Protein 4J8O (pdb70)

Secondary structure (DSSP, 8-state):
---EEEE-TTS-EEEE---TTS---EEEEEEE-TTSSEEEEEEEETTEEEEEEEEEEEEEETTEEEEEEPSS--EE------SS-S-S-TTS--HHHHTTEEEEE-SSTT--EEEEESS-B-TT-EEEEE--EEE-HHHHHTS-GGG-TT-EE-SSS-EEE--TTTTSTTT--S--GGGPEE-SS-SEEEEEEEETTTEEEEEEEESS-B-TTPEEEE----BS----BS-HHHHHHHHHHHHH-/--SBT--

CATH classification: 2.20.110.10 (+1 more: 2.170.270.10)

Radius of gyration: 19.06 Å; Cα contacts (8 Å, |Δi|>4): 611; chains: 2; bounding box: 60×45×40 Å

InterPro domains:
  IPR001214 SET domain [PF00856] (227-336)
  IPR001214 SET domain [PS50280] (214-336)
  IPR001214 SET domain [SM00317] (214-342)
  IPR003409 MORN repeat [PF02493] (19-34)
  IPR003409 MORN repeat [PF02493] (36-58)
  IPR003409 MORN repeat [PF02493] (60-81)
  IPR017155 Histone-lysine N-methyltransferase SETD7 [PIRSF037249] (1-366)
  IPR017155 Histone-lysine N-methyltransferase SETD7 [PS51577] (1-366)
  IPR044436 SETD7, SET domain [cd10530] (208-337)
  IPR046341 SET domain superfamily [G3DSA:2.170.270.10] (194-336)
  IPR046341 SET domain superfamily [SSF82199] (194-353)
  IPR054533 Histone-lysine methyltransferase SETD7, N-terminal [PF22648] (110-183)

Nearest PDB structures (foldseek):
  3m59-assembly1_A  TM=1.000E+00  e=1.469E-47  Homo sapiens
  3m53-assembly1_A  TM=1.000E+00  e=2.970E-47  Homo sapiens
  3m56-assembly1_A  TM=9.966E-01  e=3.996E-46  Homo sapiens
  4j83-assembly1_A  TM=1.000E+00  e=4.453E-46  Homo sapiens
  4j7f-assembly1_A  TM=9.984E-01  e=1.118E-45  Homo sapiens

GO terms:
  GO:0070828 heterochromatin organization (P, IDA)
  GO:0006974 DNA damage response (P, IDA)
  GO:0016279 protein-lysine N-methyltransferase activity (F, IDA)
  GO:0045880 positive regulation of smoothened signaling pathway (P, IDA)
  GO:0018026 peptidyl-lysine monomethylation (P, IDA)
  GO:0018027 peptidyl-lysine dimethylation (P, IDA)
  GO:0016279 protein-lysine N-methyltransferase activity (F, EXP)
  GO:0140945 histone H3K4 monomethyltransferase activity (F, EXP)
  GO:0002039 p53 binding (F, IPI)
  GO:0005654 nucleoplasm (C, TAS)
  GO:0005515 protein binding (F, IPI)
  GO:0005694 chromosome (C, IDA)
  GO:0005730 nucleolus (C, IDA)
  GO:0042054 histone methyltransferase activity (F, IDA)
  GO:0140938 histone H3 methyltransferase activity (F, IDA)

Solvent-accessible surface area: 12127 Å² total; per-residue (Å²): 218,38,38,50,72,83,118,51,144,10,28,0,2,11,1,5,42,54,61,122,98,49,22,9,46,25,122,142,4,0,1,2,1,30,49,109,35,25,0,1,48,10,76,1,86,109,24,77,2,64,84,0,90,26,1,44,24,104,68,68,132,174,35,116,24,106,20,97,91,90,117,60,156,31,49,11,66,72,21,94,7,70,76,91,58,3,14,93,57,21,110,51,59,1,18,4,1,30,110,35,3,69,34,38,79,15,147,71,95,118,34,58,76,0,0,11,0,92,61,77,26,32,85,100,32,2,0,0,0,10,1,0,5,30,21,75,26,74,93,0,53,99,46,94,46,85,106,0,56,32,3,0,1,11,67,77,76,26,0,0,5,2,46,149,76,59,41,112,51,99,32,0,30,0,0,21,0,14,26,1,21,15,23,38,106,31,4,0,70,21,48,108,2,57,3,16,6,2,3,61,1,7,0,0,22,3,89,107,61,4,127,51,90,41,18,0,16,0,42,24,41,11,63,74,92,99,94,32,52,6,20,78,130,1,57,104,36,9,142,56,79,102,80,116,111,50,38,2,4,43,106,132

Structure (mmCIF, N/CA/C/O backbone):
data_4J8O
#
_entry.id   4J8O
#
_cell.length_a   87.230
_cell.length_b   87.230
_cell.length_c   94.164
_cell.angle_alpha   90.00
_cell.angle_beta   90.00
_cell.angle_gamma   120.00
#
_symmetry.space_group_name_H-M   'P 32 2 1'
#
loop_
_entity.id
_entity.type
_entity.pdbx_description
1 polymer 'Histone-lysine N-methyltransferase SETD7'
2 polymer 'Transcription initiation factor TFIID subunit 10'
3 non-polymer S-ADENOSYL-L-HOMOCYSTEINE
4 water water
#
loop_
_atom_site.group_PDB
_atom_site.id
_atom_site.type_symbol
_atom_site.label_atom_id
_atom_site.label_alt_id
_atom_site.label_comp_id
_atom_site.label_asym_id
_atom_site.label_entity_id
_atom_site.label_seq_id
_atom_site.pdbx_PDB_ins_code
_atom_site.Cartn_x
_atom_site.Cartn_y
_atom_site.Cartn_z
_atom_site.occupancy
_atom_site.B_iso_or_equiv
_atom_site.auth_seq_id
_atom_site.auth_comp_id
_atom_site.auth_asym_id
_atom_site.auth_atom_id
_atom_site.pdbx_PDB_model_num
ATOM 1 N N . HIS A 1 11 ? 79.859 -34.871 -7.923 1.00 39.91 116 HIS A N 1
ATOM 2 C CA . HIS A 1 11 ? 80.008 -34.215 -6.602 1.00 47.34 116 HIS A CA 1
ATOM 3 C C . HIS A 1 11 ? 78.726 -34.190 -5.781 1.00 35.85 116 HIS A C 1
ATOM 4 O O . HIS A 1 11 ? 78.486 -33.268 -4.992 1.00 51.82 116 HIS A O 1
ATOM 11 N N . GLY A 1 12 ? 77.957 -35.250 -5.863 1.00 33.93 117 GLY A N 1
ATOM 12 C CA . GLY A 1 12 ? 76.924 -35.440 -4.861 1.00 33.82 117 GLY A CA 1
ATOM 13 C C . GLY A 1 12 ? 75.771 -34.517 -5.216 1.00 37.24 117 GLY A C 1
ATOM 14 O O . GLY A 1 12 ? 75.752 -33.918 -6.304 1.00 38.43 117 GLY A O 1
ATOM 15 N N . VAL A 1 13 ? 74.755 -34.496 -4.374 1.00 23.80 118 VAL A N 1
ATOM 16 C CA . VAL A 1 13 ? 73.428 -34.134 -4.851 1.00 17.06 118 VAL A C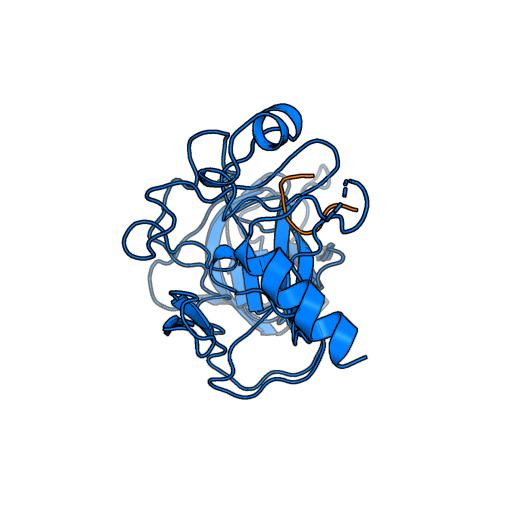A 1
ATOM 17 C C . VAL A 1 13 ? 72.744 -33.466 -3.669 1.00 19.18 118 VAL A C 1
ATOM 18 O O . VAL A 1 13 ? 72.811 -33.984 -2.542 1.00 20.91 118 VAL A O 1
ATOM 22 N N A CYS A 1 14 ? 72.075 -32.353 -3.931 0.50 16.74 119 CYS A N 1
ATOM 23 N N B CYS A 1 14 ? 72.084 -32.331 -3.914 0.50 16.81 119 CYS A N 1
ATOM 24 C CA A CYS A 1 14 ? 71.305 -31.710 -2.908 0.50 16.67 119 CYS A CA 1
ATOM 25 C CA B CYS A 1 14 ? 71.403 -31.567 -2.864 0.50 16.70 119 CYS A CA 1
ATOM 26 C C A CYS A 1 14 ? 69.819 -31.813 -3.187 0.50 16.04 119 CYS A C 1
ATOM 27 C C B CYS A 1 14 ? 69.896 -31.584 -3.135 0.50 15.78 119 CYS A C 1
ATOM 28 O O A CYS A 1 14 ? 69.354 -31.863 -4.362 0.50 14.16 119 CYS A O 1
ATOM 29 O O B CYS A 1 14 ? 69.505 -31.330 -4.302 0.50 16.07 119 CYS A O 1
ATOM 34 N N . TRP A 1 15 ? 69.062 -31.895 -2.107 1.00 14.44 120 TRP A N 1
ATOM 35 C CA . TRP A 1 15 ? 67.589 -31.814 -2.220 1.00 15.36 120 TRP A CA 1
ATOM 36 C C . TRP A 1 15 ? 67.186 -30.665 -1.368 1.00 17.51 120 TRP A C 1
ATOM 37 O O . TRP A 1 15 ? 67.597 -30.578 -0.224 1.00 16.74 120 TRP A O 1
ATOM 48 N N . ILE A 1 16 ? 66.386 -29.755 -1.906 1.00 13.52 121 ILE A N 1
ATOM 49 C CA . ILE A 1 16 ? 65.848 -28.646 -1.063 1.00 15.27 121 ILE A CA 1
ATOM 50 C C . ILE A 1 16 ? 64.356 -28.793 -1.085 1.00 18.37 121 ILE A C 1
ATOM 51 O O . ILE A 1 16 ? 63.736 -28.573 -2.137 1.00 17.73 121 ILE A O 1
ATOM 56 N N . TYR A 1 17 ? 63.769 -29.137 0.073 1.00 15.39 122 TYR A N 1
ATOM 57 C CA . TYR A 1 17 ? 62.315 -29.277 0.194 1.00 15.97 122 TYR A CA 1
ATOM 58 C C . TYR A 1 17 ? 61.700 -27.984 0.693 1.00 21.60 122 TYR A C 1
ATOM 59 O O . TYR A 1 17 ? 62.173 -27.339 1.646 1.00 23.21 122 TYR A O 1
ATOM 68 N N . TYR A 1 18 ? 60.692 -27.528 -0.049 1.00 16.47 123 TYR A N 1
ATOM 69 C CA . TYR A 1 18 ? 59.883 -26.424 0.426 1.00 16.56 123 TYR A CA 1
ATOM 70 C C . TYR A 1 18 ? 58.917 -26.940 1.483 1.00 16.18 123 TYR A C 1
ATOM 71 O O . TYR A 1 18 ? 58.569 -28.138 1.553 1.00 17.54 123 TYR A O 1
ATOM 80 N N . PRO A 1 19 ? 58.358 -25.999 2.264 1.00 16.57 124 PRO A N 1
ATOM 81 C CA . PRO A 1 19 ? 57.362 -26.407 3.250 1.00 18.00 124 PRO A CA 1
ATOM 82 C C . PRO A 1 19 ? 56.156 -27.106 2.643 1.00 17.10 124 PRO A C 1
ATOM 83 O O . PRO A 1 19 ? 55.473 -27.882 3.319 1.00 18.70 124 PRO A O 1
ATOM 87 N N . ASP A 1 20 ? 55.853 -26.835 1.358 1.00 14.22 125 ASP A N 1
ATOM 88 C CA . ASP A 1 20 ? 54.715 -27.480 0.724 1.00 14.34 125 ASP A CA 1
ATOM 89 C C . ASP A 1 20 ? 54.945 -28.895 0.244 1.00 14.69 125 ASP A C 1
ATOM 90 O O . ASP A 1 20 ? 54.009 -29.563 -0.216 1.00 16.91 125 ASP A O 1
ATOM 95 N N . GLY A 1 21 ? 56.194 -29.353 0.346 1.00 15.42 126 GLY A N 1
ATOM 96 C CA . GLY A 1 21 ? 56.493 -30.733 -0.010 1.00 15.98 126 GLY A CA 1
ATOM 97 C C . GLY A 1 21 ? 57.091 -30.909 -1.397 1.00 17.66 126 GLY A C 1
ATOM 98 O O . GLY A 1 21 ? 57.665 -31.970 -1.689 1.00 16.13 126 GLY A O 1
ATOM 99 N N . GLY A 1 22 ? 57.070 -29.843 -2.202 1.00 14.49 127 GLY A N 1
ATOM 100 C CA . GLY A 1 22 ? 57.828 -29.912 -3.449 1.00 13.01 127 GLY A CA 1
ATOM 101 C C . GLY A 1 22 ? 59.285 -29.747 -3.161 1.00 13.86 127 GLY A C 1
ATOM 102 O O . GLY A 1 22 ? 59.688 -29.371 -2.055 1.00 15.31 127 GLY A O 1
ATOM 103 N N . SER A 1 23 ? 60.117 -30.020 -4.163 1.00 13.03 128 SER A N 1
ATOM 104 C CA . SER A 1 23 ? 61.565 -29.906 -3.922 1.00 12.71 128 SER A CA 1
ATOM 105 C C . SER A 1 23 ? 62.343 -29.559 -5.180 1.00 12.91 128 SER A C 1
ATOM 106 O O . SER A 1 23 ? 61.850 -29.754 -6.302 1.00 14.72 128 SER A O 1
ATOM 109 N N . LEU A 1 24 ? 63.552 -29.022 -4.970 1.00 13.69 129 LEU A N 1
ATOM 110 C CA . LEU A 1 24 ? 64.517 -28.878 -6.059 1.00 13.74 129 LEU A CA 1
ATOM 111 C C . LEU A 1 24 ? 65.622 -29.872 -5.777 1.00 15.86 129 LEU A C 1
ATOM 112 O O . LEU A 1 24 ? 66.075 -30.005 -4.642 1.00 18.52 129 LEU A O 1
ATOM 117 N N . VAL A 1 25 ? 66.078 -30.564 -6.814 1.00 12.74 130 VAL A N 1
ATOM 118 C CA . VAL A 1 25 ? 67.126 -31.565 -6.584 1.00 13.00 130 VAL A CA 1
ATOM 119 C C . VAL A 1 25 ? 68.141 -31.519 -7.691 1.00 15.90 130 VAL A C 1
ATOM 120 O O . VAL A 1 25 ? 67.799 -31.462 -8.874 1.00 16.08 130 VAL A O 1
ATOM 124 N N . GLY A 1 26 ? 69.404 -31.590 -7.325 1.00 15.06 131 GLY A N 1
ATOM 125 C CA . GLY A 1 26 ? 70.439 -31.677 -8.352 1.00 16.77 131 GLY A CA 1
ATOM 126 C C . GLY A 1 26 ? 71.828 -31.514 -7.735 1.00 21.13 131 GLY A C 1
ATOM 127 O O . GLY A 1 26 ? 71.984 -31.228 -6.552 1.00 18.69 131 GLY A O 1
ATOM 128 N N . GLU A 1 27 ? 72.853 -31.649 -8.580 1.00 20.42 132 GLU A N 1
ATOM 129 C CA . GLU A 1 27 ? 74.225 -31.379 -8.164 1.00 22.81 132 GLU A CA 1
ATOM 130 C C . GLU A 1 27 ? 74.459 -29.859 -8.129 1.00 24.56 132 GLU A C 1
ATOM 131 O O . GLU A 1 27 ? 73.973 -29.142 -8.993 1.00 27.81 132 GLU A O 1
ATOM 133 N N . VAL A 1 28 ? 75.047 -29.329 -7.056 1.00 27.49 133 VAL A N 1
ATOM 134 C CA . VAL A 1 28 ? 75.310 -27.888 -7.014 1.00 30.72 133 VAL A CA 1
ATOM 135 C C . VAL A 1 28 ? 76.666 -27.566 -7.632 1.00 37.21 133 VAL A C 1
ATOM 136 O O . VAL A 1 28 ? 77.516 -28.443 -7.726 1.00 41.37 133 VAL A O 1
ATOM 140 N N . ASN A 1 29 ? 76.818 -26.356 -8.156 1.00 38.46 134 ASN A N 1
ATOM 141 C CA . ASN A 1 29 ? 78.056 -25.982 -8.861 1.00 41.68 134 ASN A CA 1
ATOM 142 C C . ASN A 1 29 ? 79.093 -25.431 -7.875 1.00 46.80 134 ASN A C 1
ATOM 143 O O . ASN A 1 29 ? 78.819 -25.327 -6.667 1.00 41.44 134 ASN A O 1
ATOM 148 N N . GLU A 1 30 ? 80.262 -25.051 -8.396 1.00 52.58 135 GLU A N 1
ATOM 149 C CA . GLU A 1 30 ? 81.399 -24.693 -7.556 1.00 54.15 135 GLU A CA 1
ATOM 150 C C . GLU A 1 30 ? 81.044 -23.603 -6.539 1.00 61.14 135 GLU A C 1
ATOM 151 O O . GLU A 1 30 ? 81.525 -23.634 -5.410 1.00 67.34 135 GLU A O 1
ATOM 153 N N . ASP A 1 31 ? 80.169 -22.669 -6.924 1.00 63.51 136 ASP A N 1
ATOM 154 C CA . ASP A 1 31 ? 79.685 -21.636 -5.995 1.00 49.15 136 ASP A CA 1
ATOM 155 C C . ASP A 1 31 ? 78.529 -22.120 -5.119 1.00 52.60 136 ASP A C 1
ATOM 156 O O . ASP A 1 31 ? 77.949 -21.345 -4.354 1.00 56.52 136 ASP A O 1
ATOM 158 N N . GLY A 1 32 ? 78.182 -23.398 -5.239 1.00 53.90 137 GLY A N 1
ATOM 159 C CA . GLY A 1 32 ? 77.063 -23.953 -4.480 1.00 46.76 137 GLY A CA 1
ATOM 160 C C . GLY A 1 32 ? 75.678 -23.546 -4.982 1.00 54.73 137 GLY A C 1
ATOM 161 O O . GLY A 1 32 ? 74.701 -23.598 -4.230 1.00 53.22 137 GLY A O 1
ATOM 162 N N . GLU A 1 33 ? 75.572 -23.172 -6.257 1.00 42.26 138 GLU A N 1
ATOM 163 C CA . GLU A 1 33 ? 74.249 -22.867 -6.844 1.00 35.56 138 GLU A CA 1
ATOM 164 C C . GLU A 1 33 ? 73.615 -24.095 -7.543 1.00 26.48 138 GLU A C 1
ATOM 165 O O . GLU A 1 33 ? 74.323 -24.986 -8.049 1.00 30.47 138 GLU A O 1
ATOM 167 N N . MET A 1 34 ? 72.277 -24.155 -7.532 1.00 26.42 139 MET A N 1
ATOM 168 C CA . MET A 1 34 ? 71.543 -25.166 -8.278 1.00 26.93 139 MET A CA 1
ATOM 169 C C . MET A 1 34 ? 71.537 -24.791 -9.747 1.00 27.07 139 MET A C 1
ATOM 170 O O . MET A 1 34 ? 70.535 -24.297 -10.279 1.00 24.08 139 MET A O 1
ATOM 175 N N . THR A 1 35 ? 72.673 -24.983 -10.406 1.00 24.18 140 THR A N 1
ATOM 176 C CA . THR A 1 35 ? 72.836 -24.536 -11.769 1.00 23.69 140 THR A CA 1
ATOM 177 C C . THR A 1 35 ? 73.394 -25.666 -12.543 1.00 25.02 140 THR A C 1
ATOM 178 O O . THR A 1 35 ? 74.414 -26.244 -12.163 1.00 28.17 140 THR A O 1
ATOM 182 N N . GLY A 1 36 ? 72.742 -26.012 -13.624 1.00 20.69 141 GLY A N 1
ATOM 183 C CA . GLY A 1 36 ? 73.180 -27.148 -14.434 1.00 22.87 141 GLY A CA 1
ATOM 184 C C . GLY A 1 36 ? 72.130 -27.659 -15.387 1.00 22.14 141 GLY A C 1
ATOM 185 O O . GLY A 1 36 ? 71.033 -27.079 -15.522 1.00 20.23 141 GLY A O 1
ATOM 186 N N . GLU A 1 37 ? 72.487 -28.708 -16.134 1.00 19.36 142 GLU A N 1
ATOM 187 C CA . GLU A 1 37 ? 71.653 -29.245 -17.161 1.00 17.71 142 GLU A CA 1
ATOM 188 C C . GLU A 1 37 ? 70.754 -30.404 -16.729 1.00 16.33 142 GLU A C 1
ATOM 189 O O . GLU A 1 37 ? 69.938 -30.879 -17.503 1.00 19.72 142 GLU A O 1
ATOM 195 N N . LYS A 1 38 ? 70.932 -30.880 -15.476 1.00 16.67 143 LYS A N 1
ATOM 196 C CA . LYS A 1 38 ? 70.274 -32.091 -14.978 1.00 16.15 143 LYS A CA 1
ATOM 197 C C . LYS A 1 38 ? 69.633 -31.818 -13.623 1.00 18.07 143 LYS A C 1
ATOM 198 O O . LYS A 1 38 ? 69.795 -32.594 -12.697 1.00 20.56 143 LYS A O 1
ATOM 204 N N . ILE A 1 39 ? 69.063 -30.628 -13.473 1.00 16.03 144 ILE A N 1
ATOM 205 C CA . ILE A 1 39 ? 68.416 -30.241 -12.219 1.00 14.46 144 ILE A CA 1
ATOM 206 C C . ILE A 1 39 ? 66.932 -30.561 -12.366 1.00 14.19 144 ILE A C 1
ATOM 207 O O . ILE A 1 39 ? 66.398 -30.614 -13.469 1.00 13.76 144 ILE A O 1
ATOM 212 N N . ALA A 1 40 ? 66.209 -30.710 -11.269 1.00 13.56 145 ALA A N 1
ATOM 213 C CA . ALA A 1 40 ? 64.763 -30.971 -11.396 1.00 12.65 145 ALA A CA 1
ATOM 214 C C . ALA A 1 40 ? 64.015 -30.302 -10.273 1.00 12.61 145 ALA A C 1
ATOM 215 O O . ALA A 1 40 ? 64.511 -30.171 -9.139 1.00 13.87 145 ALA A O 1
ATOM 217 N N . TYR A 1 41 ? 62.773 -29.925 -10.594 1.00 12.76 146 TYR A N 1
ATOM 218 C CA . TYR A 1 41 ? 61.790 -29.684 -9.580 1.00 12.10 146 TYR A CA 1
ATOM 219 C C . TYR A 1 41 ? 60.884 -30.884 -9.495 1.00 13.25 146 TYR A C 1
ATOM 220 O O . TYR A 1 41 ? 60.492 -31.437 -10.518 1.00 12.59 146 TYR A O 1
ATOM 229 N N . VAL A 1 42 ? 60.641 -31.372 -8.274 1.00 11.47 147 VAL A N 1
ATOM 230 C CA . VAL A 1 42 ? 59.724 -32.519 -8.043 1.00 11.46 147 VAL A CA 1
ATOM 231 C C . VAL A 1 42 ? 58.493 -32.044 -7.272 1.00 10.92 147 VAL A C 1
ATOM 232 O O . VAL A 1 42 ? 58.644 -31.418 -6.236 1.00 12.78 147 VAL A O 1
ATOM 236 N N . TYR A 1 43 ? 57.315 -32.362 -7.811 1.00 11.90 148 TYR A N 1
ATOM 237 C CA . TYR A 1 43 ? 56.050 -31.927 -7.191 1.00 12.43 148 TYR A CA 1
ATOM 238 C C . TYR A 1 43 ? 55.826 -32.683 -5.878 1.00 14.06 148 TYR A C 1
ATOM 239 O O . TYR A 1 43 ? 56.555 -33.607 -5.545 1.00 14.12 148 TYR A O 1
ATOM 248 N N . PRO A 1 44 ? 54.800 -32.293 -5.131 1.00 13.55 149 PRO A N 1
ATOM 249 C CA . PRO A 1 44 ? 54.611 -32.873 -3.799 1.00 15.08 149 PRO A CA 1
ATOM 250 C C . PRO A 1 44 ? 54.226 -34.345 -3.801 1.00 16.50 149 PRO A C 1
ATOM 251 O O . PRO A 1 44 ? 54.188 -34.967 -2.702 1.00 17.65 149 PRO A O 1
ATOM 255 N N . ASP A 1 45 ? 53.914 -34.929 -4.972 1.00 14.20 150 ASP A N 1
ATOM 256 C CA . ASP A 1 45 ? 53.683 -36.366 -5.045 1.00 14.08 150 ASP A CA 1
ATOM 257 C C . ASP A 1 45 ? 55.002 -37.139 -5.042 1.00 14.91 150 ASP A C 1
ATOM 258 O O . ASP A 1 45 ? 54.960 -38.397 -4.994 1.00 16.78 150 ASP A O 1
ATOM 263 N N . GLU A 1 46 ? 56.107 -36.420 -5.028 1.00 15.54 151 GLU A N 1
ATOM 264 C CA . GLU A 1 46 ? 57.451 -37.028 -5.039 1.00 17.98 151 GLU A CA 1
ATOM 265 C C . GLU A 1 46 ? 57.637 -37.938 -6.244 1.00 19.54 151 GLU A C 1
ATOM 266 O O . GLU A 1 46 ? 58.450 -38.894 -6.190 1.00 21.20 151 GLU A O 1
ATOM 272 N N . ARG A 1 47 ? 56.938 -37.660 -7.347 1.00 17.48 152 ARG A N 1
ATOM 273 C CA . ARG A 1 47 ? 56.936 -38.522 -8.563 1.00 16.15 152 ARG A CA 1
ATOM 274 C C . ARG A 1 47 ? 56.932 -37.666 -9.828 1.00 17.54 152 ARG A C 1
ATOM 275 O O . ARG A 1 47 ? 57.712 -37.874 -10.724 1.00 18.10 152 ARG A O 1
ATOM 277 N N . THR A 1 48 ? 56.061 -36.677 -9.877 1.00 15.35 153 THR A N 1
ATOM 278 C CA . THR A 1 48 ? 55.969 -35.848 -11.094 1.00 14.04 153 THR A CA 1
ATOM 279 C C . THR A 1 48 ? 57.087 -34.812 -11.037 1.00 14.25 153 THR A C 1
ATOM 280 O O . THR A 1 48 ? 57.315 -34.190 -9.978 1.00 14.99 153 THR A O 1
ATOM 284 N N . ALA A 1 49 ? 57.837 -34.632 -12.130 1.00 12.21 154 ALA A N 1
ATOM 285 C CA . ALA A 1 49 ? 59.019 -33.756 -12.097 1.00 10.99 154 ALA A CA 1
ATOM 286 C C . ALA A 1 49 ? 59.207 -32.986 -13.367 1.00 12.27 154 ALA A C 1
ATOM 287 O O . ALA A 1 49 ? 58.716 -33.402 -14.441 1.00 13.90 154 ALA A O 1
ATOM 289 N N . LEU A 1 50 ? 59.882 -31.851 -13.238 1.00 12.29 155 LEU A N 1
ATOM 290 C CA . LEU A 1 50 ? 60.288 -31.033 -14.387 1.00 14.07 155 LEU A CA 1
ATOM 291 C C . LEU A 1 50 ? 61.794 -30.992 -14.384 1.00 13.66 155 LEU A C 1
ATOM 292 O O . LEU A 1 50 ? 62.411 -30.443 -13.461 1.00 16.01 155 LEU A O 1
ATOM 297 N N . TYR A 1 51 ? 62.418 -31.615 -15.396 1.00 12.87 156 TYR A N 1
ATOM 298 C CA . TYR A 1 51 ? 63.852 -31.962 -15.369 1.00 14.86 156 TYR A CA 1
ATOM 299 C C . TYR A 1 51 ? 64.578 -31.275 -16.521 1.00 14.31 156 TYR A C 1
ATOM 300 O O . TYR A 1 51 ? 64.130 -31.325 -17.687 1.00 15.87 156 TYR A O 1
ATOM 309 N N . GLY A 1 52 ? 65.666 -30.595 -16.201 1.00 13.06 157 GLY A N 1
ATOM 310 C CA . GLY A 1 52 ? 66.491 -29.992 -17.268 1.00 16.44 157 GLY A CA 1
ATOM 311 C C . GLY A 1 52 ? 67.359 -28.872 -16.779 1.00 14.76 157 GLY A C 1
ATOM 312 O O . GLY A 1 52 ? 68.043 -28.929 -15.721 1.00 14.58 157 GLY A O 1
ATOM 313 N N . LYS A 1 53 ? 67.352 -27.792 -17.556 1.00 15.05 158 LYS A N 1
ATOM 314 C CA . LYS A 1 53 ? 68.319 -26.726 -17.317 1.00 15.52 158 LYS A CA 1
ATOM 315 C C . LYS A 1 53 ? 67.757 -25.748 -16.288 1.00 14.74 158 LYS A C 1
ATOM 316 O O . LYS A 1 53 ? 66.664 -25.185 -16.488 1.00 17.51 158 LYS A O 1
ATOM 322 N N . PHE A 1 54 ? 68.498 -25.538 -15.213 1.00 16.20 159 PHE A N 1
ATOM 323 C CA . PHE A 1 54 ? 68.140 -24.488 -14.227 1.00 17.24 159 PHE A CA 1
ATOM 324 C C . PHE A 1 54 ? 69.344 -23.609 -14.028 1.00 20.37 159 PHE A C 1
ATOM 325 O O . PHE A 1 54 ? 70.486 -24.077 -14.144 1.00 21.43 159 PHE A O 1
ATOM 333 N N . ILE A 1 55 ? 69.120 -22.330 -13.722 1.00 20.26 160 ILE A N 1
ATOM 334 C CA . ILE A 1 55 ? 70.211 -21.458 -13.259 1.00 20.66 160 ILE A CA 1
ATOM 335 C C . ILE A 1 55 ? 69.898 -20.856 -11.900 1.00 21.15 160 ILE A C 1
ATOM 336 O O . ILE A 1 55 ? 68.865 -20.183 -11.734 1.00 23.49 160 ILE A O 1
ATOM 341 N N . ASP A 1 56 ? 70.745 -21.150 -10.921 1.00 23.42 161 ASP A N 1
ATOM 342 C CA . ASP A 1 56 ? 70.539 -20.685 -9.540 1.00 23.40 161 ASP A CA 1
ATOM 343 C C . ASP A 1 56 ? 69.132 -20.978 -9.079 1.00 23.53 161 ASP A C 1
ATOM 344 O O . ASP A 1 56 ? 68.493 -20.171 -8.384 1.00 28.14 161 ASP A O 1
ATOM 349 N N . GLY A 1 57 ? 68.710 -22.208 -9.327 1.00 20.29 162 GLY A N 1
ATOM 350 C CA . GLY A 1 57 ? 67.438 -22.714 -8.851 1.00 22.25 162 GLY A CA 1
ATOM 351 C C . GLY A 1 57 ? 66.270 -22.259 -9.685 1.00 20.62 162 GLY A C 1
ATOM 352 O O . GLY A 1 57 ? 65.146 -22.638 -9.386 1.00 21.75 162 GLY A O 1
ATOM 353 N N . GLU A 1 58 ? 66.503 -21.455 -10.722 1.00 19.16 163 GLU A N 1
ATOM 354 C CA . GLU A 1 58 ? 65.386 -20.981 -11.575 1.00 17.96 163 GLU A CA 1
ATOM 355 C C . GLU A 1 58 ? 65.267 -21.841 -12.829 1.00 16.75 163 GLU A C 1
ATOM 356 O O . GLU A 1 58 ? 66.281 -22.132 -13.481 1.00 18.73 163 GLU A O 1
ATOM 362 N N . MET A 1 59 ? 64.073 -22.359 -13.074 1.00 15.06 164 MET A N 1
ATOM 363 C CA . MET A 1 59 ? 63.855 -23.267 -14.187 1.00 14.62 164 MET A CA 1
ATOM 364 C C . MET A 1 59 ? 63.933 -22.573 -15.550 1.00 17.88 164 MET A C 1
ATOM 365 O O . MET A 1 59 ? 63.191 -21.638 -15.818 1.00 18.15 164 MET A O 1
ATOM 370 N N . ILE A 1 60 ? 64.879 -22.999 -16.393 1.00 16.06 165 ILE A N 1
ATOM 371 C CA . ILE A 1 60 ? 65.045 -22.383 -17.746 1.00 17.24 165 ILE A CA 1
ATOM 372 C C . ILE A 1 60 ? 64.381 -23.265 -18.770 1.00 18.95 165 ILE A C 1
ATOM 373 O O . ILE A 1 60 ? 63.692 -22.792 -19.635 1.00 20.85 165 ILE A O 1
ATOM 378 N N . GLU A 1 61 ? 64.600 -24.584 -18.684 1.00 17.33 166 GLU A N 1
ATOM 379 C CA . GLU A 1 61 ? 63.929 -25.541 -19.576 1.00 15.57 166 GLU A CA 1
ATOM 380 C C . GLU A 1 61 ? 63.683 -26.837 -18.820 1.00 20.01 166 GLU A C 1
ATOM 381 O O . GLU A 1 61 ? 64.620 -27.602 -18.623 1.00 20.95 166 GLU A O 1
ATOM 387 N N . GLY A 1 62 ? 62.471 -27.001 -18.262 1.00 15.38 167 GLY A N 1
ATOM 388 C CA . GLY A 1 62 ? 62.148 -28.219 -17.519 1.00 13.43 167 GLY A CA 1
ATOM 389 C C . GLY A 1 62 ? 61.217 -29.054 -18.351 1.00 17.07 167 GLY A C 1
ATOM 390 O O . GLY A 1 62 ? 60.129 -28.642 -18.730 1.00 20.94 167 GLY A O 1
ATOM 391 N N . LYS A 1 63 ? 61.609 -30.296 -18.585 1.00 14.68 168 LYS A N 1
ATOM 392 C CA . LYS A 1 63 ? 60.789 -31.180 -19.350 1.00 14.37 168 LYS A CA 1
ATOM 393 C C . LYS A 1 63 ? 60.069 -32.155 -18.427 1.00 14.72 168 LYS A C 1
ATOM 394 O O . LYS A 1 63 ? 60.612 -32.569 -17.392 1.00 15.21 168 LYS A O 1
ATOM 400 N N . LEU A 1 64 ? 58.831 -32.507 -18.767 1.00 15.17 169 LEU A N 1
ATOM 401 C CA . LEU A 1 64 ? 58.035 -33.346 -17.917 1.00 14.61 169 LEU A CA 1
ATOM 402 C C . LEU A 1 64 ? 58.634 -34.753 -17.787 1.00 16.58 169 LEU A C 1
ATOM 403 O O . LEU A 1 64 ? 59.040 -35.373 -18.806 1.00 15.86 169 LEU A O 1
ATOM 408 N N . ALA A 1 65 ? 58.787 -35.186 -16.549 1.00 15.60 170 ALA A N 1
ATOM 409 C CA . ALA A 1 65 ? 59.467 -36.477 -16.260 1.00 14.91 170 ALA A CA 1
ATOM 410 C C . ALA A 1 65 ? 58.832 -37.112 -15.062 1.00 16.64 170 ALA A C 1
ATOM 411 O O . ALA A 1 65 ? 57.975 -36.519 -14.377 1.00 15.16 170 ALA A O 1
ATOM 413 N N . THR A 1 66 ? 59.172 -38.383 -14.854 1.00 15.12 171 THR A N 1
ATOM 414 C CA . THR A 1 66 ? 58.731 -39.076 -13.668 1.00 15.18 171 THR A CA 1
ATOM 415 C C . THR A 1 66 ? 59.985 -39.475 -12.873 1.00 17.84 171 THR A C 1
ATOM 416 O O . THR A 1 66 ? 60.967 -39.988 -13.451 1.00 17.52 171 THR A O 1
ATOM 420 N N . LEU A 1 67 ? 59.984 -39.204 -11.568 1.00 16.43 172 LEU A N 1
ATOM 421 C CA . LEU A 1 67 ? 61.067 -39.670 -10.692 1.00 16.45 172 LEU A CA 1
ATOM 422 C C . LEU A 1 67 ? 60.842 -41.147 -10.412 1.00 17.31 172 LEU A C 1
ATOM 423 O O . LEU A 1 67 ? 59.811 -41.521 -9.837 1.00 19.45 172 LEU A O 1
ATOM 428 N N . MET A 1 68 ? 61.741 -41.988 -10.937 1.00 17.69 173 MET A N 1
ATOM 429 C CA . MET A 1 68 ? 61.491 -43.445 -10.918 1.00 22.05 173 MET A CA 1
ATOM 430 C C . MET A 1 68 ? 62.058 -44.109 -9.692 1.00 23.60 173 MET A C 1
ATOM 431 O O . MET A 1 68 ? 61.472 -45.074 -9.185 1.00 24.03 173 MET A O 1
ATOM 436 N N . SER A 1 69 ? 63.184 -43.592 -9.231 1.00 21.32 174 SER A N 1
ATOM 437 C CA . SER A 1 69 ? 64.028 -44.220 -8.201 1.00 26.37 174 SER A CA 1
ATOM 438 C C . SER A 1 69 ? 65.131 -43.275 -7.761 1.00 24.35 174 SER A C 1
ATOM 439 O O . SER A 1 69 ? 65.436 -42.289 -8.435 1.00 22.36 174 SER A O 1
ATOM 442 N N A THR A 1 70 ? 65.847 -43.666 -6.717 0.50 24.68 175 THR A N 1
ATOM 443 N N B THR A 1 70 ? 65.693 -43.507 -6.574 0.50 24.04 175 THR A N 1
ATOM 444 C CA A THR A 1 70 ? 66.898 -42.844 -6.179 0.50 24.66 175 THR A CA 1
ATOM 445 C CA B THR A 1 70 ? 66.970 -42.899 -6.245 0.50 24.23 175 THR A CA 1
ATOM 446 C C A THR A 1 70 ? 68.062 -43.722 -5.678 0.50 24.80 175 THR A C 1
ATOM 447 C C B THR A 1 70 ? 68.080 -43.903 -5.996 0.50 23.82 175 THR A C 1
ATOM 448 O O A THR A 1 70 ? 67.825 -44.683 -4.958 0.50 32.59 175 THR A O 1
ATOM 449 O O B THR A 1 70 ? 67.846 -45.081 -5.747 0.50 31.55 175 THR A O 1
ATOM 456 N N . GLU A 1 71 ? 69.294 -43.417 -6.103 1.00 22.90 176 GLU A N 1
ATOM 457 C CA . GLU A 1 71 ? 70.464 -44.208 -5.743 1.00 27.42 176 GLU A CA 1
ATOM 458 C C . GLU A 1 71 ? 71.531 -43.322 -5.113 1.00 23.47 176 GLU A C 1
ATOM 459 O O . GLU A 1 71 ? 72.107 -42.412 -5.742 1.00 26.10 176 GLU A O 1
ATOM 465 N N . GLU A 1 72 ? 71.958 -43.694 -3.899 1.00 33.10 177 GLU A N 1
ATOM 466 C CA . GLU A 1 72 ? 72.898 -42.859 -3.152 1.00 28.44 177 GLU A CA 1
ATOM 467 C C . GLU A 1 72 ? 72.444 -41.394 -3.079 1.00 19.44 177 GLU A C 1
ATOM 468 O O . GLU A 1 72 ? 73.244 -40.465 -3.156 1.00 24.27 177 GLU A O 1
ATOM 474 N N . GLY A 1 73 ? 71.138 -41.204 -2.989 1.00 20.46 178 GLY A N 1
ATOM 475 C CA . GLY A 1 73 ? 70.572 -39.846 -2.979 1.00 18.95 178 GLY A CA 1
ATOM 476 C C . GLY A 1 73 ? 70.296 -39.245 -4.351 1.00 21.24 178 GLY A C 1
ATOM 477 O O . GLY A 1 73 ? 69.699 -38.197 -4.432 1.00 19.08 178 GLY A O 1
ATOM 478 N N A ARG A 1 74 ? 70.633 -39.979 -5.417 0.50 17.47 179 ARG A N 1
ATOM 479 N N B ARG A 1 74 ? 70.756 -39.891 -5.425 0.50 20.32 179 ARG A N 1
ATOM 480 C CA A ARG A 1 74 ? 70.644 -39.400 -6.770 0.50 16.18 179 ARG A CA 1
ATOM 481 C CA B ARG A 1 74 ? 70.742 -39.269 -6.772 0.50 18.73 179 ARG A CA 1
ATOM 482 C C A ARG A 1 74 ? 69.440 -39.881 -7.504 0.50 17.20 179 ARG A C 1
ATOM 483 C C B ARG A 1 74 ? 69.543 -39.820 -7.543 0.50 18.30 179 ARG A C 1
ATOM 484 O O A ARG A 1 74 ? 69.173 -41.064 -7.571 0.50 16.63 179 ARG A O 1
ATOM 485 O O B ARG A 1 74 ? 69.403 -41.007 -7.701 0.50 17.72 179 ARG A O 1
ATOM 500 N N . PRO A 1 75 ? 68.624 -38.936 -7.982 1.00 16.86 180 PRO A N 1
ATOM 501 C CA . PRO A 1 75 ? 67.389 -39.389 -8.572 1.00 16.28 180 PRO A CA 1
ATOM 502 C C . PRO A 1 75 ? 67.568 -39.883 -10.022 1.00 14.13 180 PRO A C 1
ATOM 503 O O . PRO A 1 75 ? 68.466 -39.38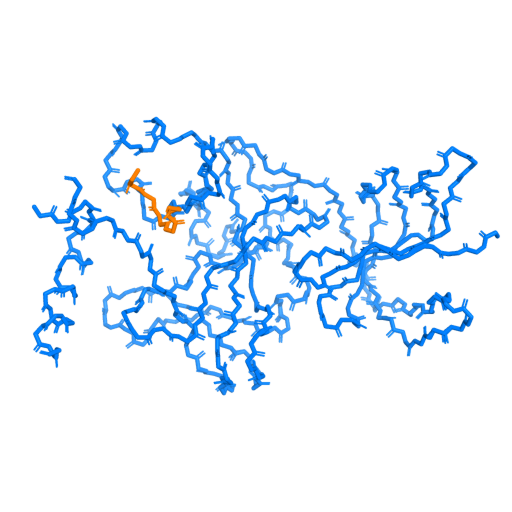6 -10.718 1.00 20.69 180 PRO A O 1
ATOM 507 N N . HIS A 1 76 ? 66.727 -40.837 -10.423 1.00 14.99 181 HIS A N 1
ATOM 508 C CA . HIS A 1 76 ? 66.599 -41.149 -11.830 1.00 18.27 181 HIS A CA 1
ATOM 509 C C . HIS A 1 76 ? 65.281 -40.719 -12.377 1.00 14.58 181 HIS A C 1
ATOM 510 O O . HIS A 1 76 ? 64.239 -41.094 -11.847 1.00 17.37 181 HIS A O 1
ATOM 517 N N . PHE A 1 77 ? 65.346 -39.977 -13.476 1.00 16.57 182 PHE A N 1
ATOM 518 C CA . PHE A 1 77 ? 64.121 -39.452 -14.118 1.00 17.80 182 PHE A CA 1
ATOM 519 C C . PHE A 1 77 ? 63.936 -40.098 -15.444 1.00 21.42 182 PHE A C 1
ATOM 520 O O . PHE A 1 77 ? 64.901 -40.217 -16.235 1.00 24.12 182 PHE A O 1
ATOM 528 N N . GLU A 1 78 ? 62.711 -40.505 -15.729 1.00 19.03 183 GLU A N 1
ATOM 529 C CA . GLU A 1 78 ? 62.397 -40.909 -17.091 1.00 18.32 183 GLU A CA 1
ATOM 530 C C . GLU A 1 78 ? 61.541 -39.771 -17.672 1.00 19.66 183 GLU A C 1
ATOM 531 O O . GLU A 1 78 ? 60.509 -39.449 -17.124 1.00 18.73 183 GLU A O 1
ATOM 537 N N . LEU A 1 79 ? 61.862 -39.366 -18.891 1.00 20.51 184 LEU A N 1
ATOM 538 C CA . LEU A 1 79 ? 61.085 -38.321 -19.562 1.00 19.71 184 LEU A CA 1
ATOM 539 C C . LEU A 1 79 ? 59.771 -38.872 -20.023 1.00 20.44 184 LEU A C 1
ATOM 540 O O . LEU A 1 79 ? 59.655 -40.017 -20.497 1.00 22.35 184 LEU A O 1
ATOM 545 N N . MET A 1 80 ? 58.722 -38.081 -19.847 1.00 17.12 185 MET A N 1
ATOM 546 C CA . MET A 1 80 ? 57.425 -38.405 -20.403 1.00 19.48 185 MET A CA 1
ATOM 547 C C . MET A 1 80 ? 57.399 -38.127 -21.898 1.00 19.07 185 MET A C 1
ATOM 548 O O . MET A 1 80 ? 58.164 -37.321 -22.399 1.00 20.87 185 MET A O 1
ATOM 553 N N . PRO A 1 81 ? 56.469 -38.781 -22.595 1.00 23.96 186 PRO A N 1
ATOM 554 C CA . PRO A 1 81 ? 56.252 -38.443 -24.033 1.00 27.25 186 PRO A CA 1
ATOM 555 C C . PRO A 1 81 ? 55.855 -37.000 -24.231 1.00 27.31 186 PRO A C 1
ATOM 556 O O . PRO A 1 81 ? 55.211 -36.393 -23.356 1.00 27.59 186 PRO A O 1
ATOM 560 N N . GLY A 1 82 ? 56.065 -36.516 -25.456 1.00 29.94 187 GLY A N 1
ATOM 561 C CA . GLY A 1 82 ? 55.643 -35.183 -25.801 1.00 29.13 187 GLY A CA 1
ATOM 562 C C . GLY A 1 82 ? 56.798 -34.253 -25.667 1.00 33.32 187 GLY A C 1
ATOM 563 O O . GLY A 1 82 ? 57.935 -34.651 -25.420 1.00 34.53 187 GLY A O 1
ATOM 564 N N . ASN A 1 83 ? 56.566 -33.021 -25.991 1.00 27.54 188 ASN A N 1
ATOM 565 C CA . ASN A 1 83 ? 57.621 -32.121 -25.869 1.00 31.26 188 ASN A CA 1
ATOM 566 C C . ASN A 1 83 ? 57.085 -31.120 -24.895 1.00 32.89 188 ASN A C 1
ATOM 567 O O . ASN A 1 83 ? 56.969 -29.991 -25.202 1.00 29.05 188 ASN A O 1
ATOM 572 N N . SER A 1 84 ? 56.537 -31.617 -23.776 1.00 36.05 189 SER A N 1
ATOM 573 C CA . SER A 1 84 ? 56.046 -30.693 -22.747 1.00 31.72 189 SER A CA 1
ATOM 574 C C . SER A 1 84 ? 57.271 -30.128 -22.023 1.00 29.27 189 SER A C 1
ATOM 575 O O . SER A 1 84 ? 57.987 -30.910 -21.330 1.00 31.75 189 SER A O 1
ATOM 577 N N . VAL A 1 85 ? 57.540 -28.833 -22.266 1.00 29.95 190 VAL A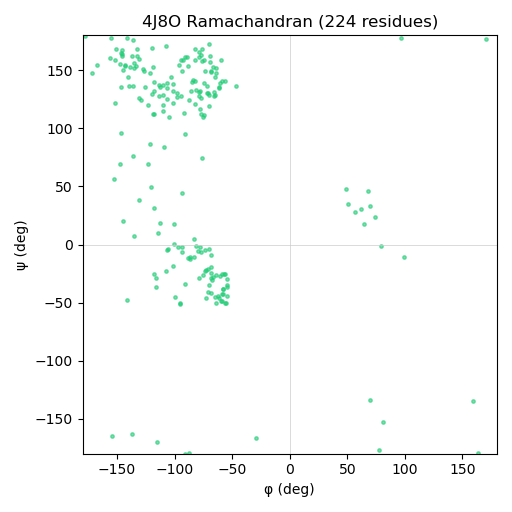 N 1
ATOM 578 C CA . VAL A 1 85 ? 58.537 -27.999 -21.532 0.60 21.02 190 VAL A CA 1
ATOM 579 C C . VAL A 1 85 ? 58.020 -26.707 -20.819 1.00 25.43 190 VAL A C 1
ATOM 580 O O . VAL A 1 85 ? 57.191 -25.929 -21.341 1.00 27.27 190 VAL A O 1
ATOM 582 N N . TYR A 1 86 ? 58.661 -26.380 -19.714 1.00 18.82 191 TYR A N 1
ATOM 583 C CA . TYR A 1 86 ? 58.185 -25.307 -18.844 1.00 16.71 191 TYR A CA 1
ATOM 584 C C . TYR A 1 86 ? 59.360 -24.426 -18.418 1.00 17.90 191 TYR A C 1
ATOM 585 O O . TYR A 1 86 ? 60.504 -24.859 -18.374 1.00 17.01 191 TYR A O 1
ATOM 594 N N . HIS A 1 87 ? 59.084 -23.166 -18.059 1.00 16.34 192 HIS A N 1
ATOM 595 C CA . HIS A 1 87 ? 60.117 -22.303 -17.530 1.00 16.01 192 HIS A CA 1
ATOM 596 C C . HIS A 1 87 ? 59.564 -21.377 -16.489 1.00 15.30 192 HIS A C 1
ATOM 597 O O . HIS A 1 87 ? 58.319 -21.243 -16.380 1.00 17.35 192 HIS A O 1
ATOM 604 N N . PHE A 1 88 ? 60.449 -20.781 -15.709 1.00 16.46 193 PHE A N 1
ATOM 605 C CA . PHE A 1 88 ? 60.050 -19.855 -14.676 1.00 14.54 193 PHE A CA 1
ATOM 606 C C . PHE A 1 88 ? 59.434 -18.657 -15.413 1.00 17.07 193 PHE A C 1
ATOM 607 O O . PHE A 1 88 ? 60.093 -18.063 -16.287 1.00 21.02 193 PHE A O 1
ATOM 615 N N . ASP A 1 89 ? 58.213 -18.281 -15.016 1.00 14.41 194 ASP A N 1
ATOM 616 C CA . ASP A 1 89 ? 57.383 -17.343 -15.840 1.00 13.62 194 ASP A CA 1
ATOM 617 C C . ASP A 1 89 ? 56.440 -16.606 -14.888 1.00 14.09 194 ASP A C 1
ATOM 618 O O . ASP A 1 89 ? 55.232 -16.727 -15.003 1.00 17.71 194 ASP A O 1
ATOM 623 N N . LYS A 1 90 ? 57.026 -15.942 -13.899 1.00 15.98 195 LYS A N 1
ATOM 624 C CA . LYS A 1 90 ? 56.249 -15.274 -12.848 1.00 15.84 195 LYS A CA 1
ATOM 625 C C . LYS A 1 90 ? 55.359 -14.226 -13.508 1.00 19.64 195 LYS A C 1
ATOM 626 O O . LYS A 1 90 ? 55.819 -13.486 -14.391 1.00 19.94 195 LYS A O 1
ATOM 632 N N . SER A 1 91 ? 54.141 -14.146 -13.035 1.00 15.94 196 SER A N 1
ATOM 633 C CA . SER A 1 91 ? 53.211 -13.131 -13.574 1.00 17.04 196 SER A CA 1
ATOM 634 C C . SER A 1 91 ? 53.637 -11.732 -13.159 1.00 19.24 196 SER A C 1
ATOM 635 O O . SER A 1 91 ? 54.445 -11.507 -12.224 1.00 18.61 196 SER A O 1
ATOM 638 N N . THR A 1 92 ? 53.091 -10.777 -13.906 1.00 19.42 197 THR A N 1
ATOM 639 C CA . THR A 1 92 ? 53.239 -9.382 -13.553 1.00 19.75 197 THR A CA 1
ATOM 640 C C . THR A 1 92 ? 51.860 -8.833 -13.207 1.00 20.21 197 THR A C 1
ATOM 641 O O . THR A 1 92 ? 50.897 -9.583 -13.032 1.00 19.55 197 THR A O 1
ATOM 645 N N . SER A 1 93 ? 51.745 -7.505 -13.060 1.00 20.41 198 SER A N 1
ATOM 646 C CA . SER A 1 93 ? 50.421 -6.933 -12.828 1.00 20.77 198 SER A CA 1
ATOM 647 C C . SER A 1 93 ? 49.504 -7.049 -14.047 1.00 21.84 198 SER A C 1
ATOM 648 O O . SER A 1 93 ? 48.293 -7.013 -13.897 1.00 23.03 198 SER A O 1
ATOM 651 N N . SER A 1 94 ? 50.061 -7.259 -15.239 1.00 20.17 199 SER A N 1
ATOM 652 C CA . SER A 1 94 ? 49.236 -7.376 -16.449 1.00 22.05 199 SER A CA 1
ATOM 653 C C . SER A 1 94 ? 49.299 -8.709 -17.178 1.00 23.23 199 SER A C 1
ATOM 654 O O . SER A 1 94 ? 48.385 -9.041 -17.896 1.00 29.29 199 SER A O 1
ATOM 657 N N . CYS A 1 95 ? 50.403 -9.454 -17.031 1.00 19.04 200 CYS A N 1
ATOM 658 C CA . CYS A 1 95 ? 50.596 -10.647 -17.838 1.00 20.35 200 CYS A CA 1
ATOM 659 C C . CYS A 1 95 ? 50.467 -11.841 -16.885 1.00 17.98 200 CYS A C 1
ATOM 660 O O . CYS A 1 95 ? 51.201 -11.902 -15.908 1.00 18.81 200 CYS A O 1
ATOM 663 N N . ILE A 1 96 ? 49.449 -12.651 -17.093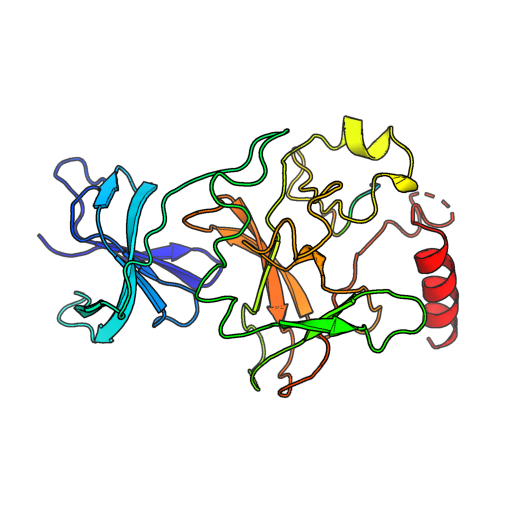 1.00 16.38 201 ILE A N 1
ATOM 664 C CA . ILE A 1 96 ? 49.191 -13.746 -16.194 1.00 17.31 201 ILE A CA 1
ATOM 665 C C . ILE A 1 96 ? 50.124 -14.934 -16.471 1.00 17.60 201 ILE A C 1
ATOM 666 O O . ILE A 1 96 ? 50.484 -15.722 -15.542 1.00 15.63 201 ILE A O 1
ATOM 671 N N . SER A 1 97 ? 50.546 -15.076 -17.723 1.00 17.11 202 SER A N 1
ATOM 672 C CA . SER A 1 97 ? 51.394 -16.195 -18.146 1.00 15.13 202 SER A CA 1
ATOM 673 C C . SER A 1 97 ? 51.845 -15.939 -19.569 1.00 19.27 202 SER A C 1
ATOM 674 O O . SER A 1 97 ? 51.043 -15.427 -20.352 1.00 18.83 202 SER A O 1
ATOM 677 N N . THR A 1 98 ? 53.057 -16.398 -19.919 1.00 16.70 203 THR A N 1
ATOM 678 C CA . THR A 1 98 ? 53.496 -16.462 -21.352 1.00 17.13 203 THR A CA 1
ATOM 679 C C . THR A 1 98 ? 52.740 -17.564 -22.115 1.00 17.60 203 THR A C 1
ATOM 680 O O . THR A 1 98 ? 52.704 -17.551 -23.370 1.00 18.56 203 THR A O 1
ATOM 684 N N . ASN A 1 99 ? 52.180 -18.553 -21.411 1.00 16.03 204 ASN A N 1
ATOM 685 C CA . ASN A 1 99 ? 51.495 -19.659 -22.035 1.00 16.21 204 ASN A CA 1
ATOM 686 C C . ASN A 1 99 ? 50.215 -19.908 -21.260 1.00 15.06 204 ASN A C 1
ATOM 687 O O . ASN A 1 99 ? 50.068 -20.919 -20.531 1.00 16.63 204 ASN A O 1
ATOM 692 N N . ALA A 1 100 ? 49.222 -19.038 -21.479 1.00 16.91 205 ALA A N 1
ATOM 693 C CA . ALA A 1 100 ? 47.953 -19.114 -20.721 1.00 15.48 205 ALA A CA 1
ATOM 694 C C . ALA A 1 100 ? 47.215 -20.435 -20.910 1.00 16.62 205 ALA A C 1
ATOM 695 O O . ALA A 1 100 ? 46.384 -20.806 -20.084 1.00 16.26 205 ALA A O 1
ATOM 697 N N . LEU A 1 101 ? 47.432 -21.094 -22.063 1.00 15.17 206 LEU A N 1
ATOM 698 C CA . LEU A 1 101 ? 46.678 -22.294 -22.426 1.00 16.00 206 LEU A CA 1
ATOM 699 C C . LEU A 1 101 ? 47.452 -23.580 -22.158 1.00 16.89 206 LEU A C 1
ATOM 700 O O . LEU A 1 101 ? 46.955 -24.667 -22.437 1.00 19.05 206 LEU A O 1
ATOM 705 N N . LEU A 1 102 ? 48.666 -23.444 -21.640 1.00 16.44 207 LEU A N 1
ATOM 706 C CA . LEU A 1 102 ? 49.510 -24.643 -21.361 1.00 15.70 207 LEU A CA 1
ATOM 707 C C . LEU A 1 102 ? 49.229 -25.076 -19.881 1.00 14.86 207 LEU A C 1
ATOM 708 O O . LEU A 1 102 ? 49.658 -24.368 -18.985 1.00 14.46 207 LEU A O 1
ATOM 713 N N . PRO A 1 103 ? 48.624 -26.224 -19.684 1.00 16.50 208 PRO A N 1
ATOM 714 C CA . PRO A 1 103 ? 48.153 -26.596 -18.329 1.00 15.05 208 PRO A CA 1
ATOM 715 C C . PRO A 1 103 ? 49.347 -26.996 -17.482 1.00 16.67 208 PRO A C 1
ATOM 716 O O . PRO A 1 103 ? 50.392 -27.440 -17.977 1.00 18.43 208 PRO A O 1
ATOM 720 N N . ASP A 1 104 ? 49.175 -26.931 -16.181 1.00 15.31 209 ASP A N 1
ATOM 721 C CA . ASP A 1 104 ? 50.169 -27.554 -15.311 1.00 15.17 209 ASP A CA 1
ATOM 722 C C . ASP A 1 104 ? 49.944 -29.049 -15.271 1.00 14.30 209 ASP A C 1
ATOM 723 O O . ASP A 1 104 ? 48.818 -29.515 -15.146 1.00 15.41 209 ASP A O 1
ATOM 728 N N . PRO A 1 105 ? 51.025 -29.820 -15.463 1.00 14.49 210 PRO A N 1
ATOM 729 C CA . PRO A 1 105 ? 50.819 -31.264 -15.696 1.00 15.03 210 PRO A CA 1
ATOM 730 C C . PRO A 1 105 ? 50.454 -32.037 -14.414 1.00 16.85 210 PRO A C 1
ATOM 731 O O . PRO A 1 105 ? 49.722 -33.029 -14.485 1.00 19.47 210 PRO A O 1
ATOM 735 N N . TYR A 1 106 ? 50.863 -31.540 -13.258 1.00 14.87 211 TYR A N 1
ATOM 736 C CA . TYR A 1 106 ? 50.489 -32.189 -11.996 1.00 13.61 211 TYR A CA 1
ATOM 737 C C . TYR A 1 106 ? 49.004 -31.929 -11.713 1.00 15.59 211 TYR A C 1
ATOM 738 O O . TYR A 1 106 ? 48.234 -32.819 -11.380 1.00 14.34 211 TYR A O 1
ATOM 747 N N . GLU A 1 107 ? 48.593 -30.668 -11.880 1.00 13.94 212 GLU A N 1
ATOM 748 C CA . GLU A 1 107 ? 47.198 -30.284 -11.671 1.00 14.06 212 GLU A CA 1
ATOM 749 C C . GLU A 1 107 ? 46.253 -31.006 -12.653 1.00 16.47 212 GLU A C 1
ATOM 750 O O . GLU A 1 107 ? 45.150 -31.421 -12.295 1.00 15.24 212 GLU A O 1
ATOM 756 N N A SER A 1 108 ? 46.710 -31.185 -13.881 0.60 16.60 213 SER A N 1
ATOM 757 N N B SER A 1 108 ? 46.712 -31.177 -13.885 0.40 15.84 213 SER A N 1
ATOM 758 C CA A SER A 1 108 ? 45.871 -31.796 -14.920 0.60 17.55 213 SER A CA 1
ATOM 759 C CA B SER A 1 108 ? 45.871 -31.760 -14.938 0.40 16.19 213 SER A CA 1
ATOM 760 C C A SER A 1 108 ? 45.424 -33.174 -14.529 0.60 18.64 213 SER A C 1
ATOM 761 C C B SER A 1 108 ? 45.497 -33.214 -14.645 0.40 17.47 213 SER A C 1
ATOM 762 O O A SER A 1 108 ? 44.342 -33.602 -14.934 0.60 20.80 213 SER A O 1
ATOM 763 O O B SER A 1 108 ? 44.489 -33.696 -15.146 0.40 19.46 213 SER A O 1
ATOM 768 N N . GLU A 1 109 ? 46.299 -33.905 -13.827 1.00 16.52 214 GLU A N 1
ATOM 769 C CA . GLU A 1 109 ? 45.996 -35.256 -13.456 0.60 13.85 214 GLU A CA 1
ATOM 770 C C . GLU A 1 109 ? 45.059 -35.329 -12.255 1.00 18.59 214 GLU A C 1
ATOM 771 O O . GLU A 1 109 ? 44.545 -36.419 -11.927 1.00 21.31 214 GLU A O 1
ATOM 777 N N . ARG A 1 110 ? 44.812 -34.194 -11.595 1.00 16.70 215 ARG A N 1
ATOM 778 C CA . ARG A 1 110 ? 44.075 -34.216 -10.323 1.00 14.70 215 ARG A CA 1
ATOM 779 C C . ARG A 1 110 ? 42.743 -33.503 -10.298 1.00 15.71 215 ARG A C 1
ATOM 780 O O . ARG A 1 110 ? 41.919 -33.846 -9.483 1.00 17.65 215 ARG A O 1
ATOM 788 N N . VAL A 1 111 ? 42.539 -32.459 -11.115 1.00 14.96 216 VAL A N 1
ATOM 789 C CA . VAL A 1 111 ? 41.255 -31.737 -11.042 1.00 15.16 216 VAL A CA 1
ATOM 790 C C . VAL A 1 111 ? 40.724 -31.425 -12.464 1.00 15.03 216 VAL A C 1
ATOM 791 O O . VAL A 1 111 ? 41.496 -31.425 -13.453 1.00 17.23 216 VAL A O 1
ATOM 795 N N . TYR A 1 112 ? 39.440 -31.111 -12.548 1.00 17.04 217 TYR A N 1
ATOM 796 C CA . TYR A 1 112 ? 38.860 -30.580 -13.780 1.00 18.63 217 TYR A CA 1
ATOM 797 C C . TYR A 1 112 ? 37.765 -29.591 -13.436 1.00 18.64 217 TYR A C 1
ATOM 798 O O . TYR A 1 112 ? 37.287 -29.563 -12.309 1.00 18.69 217 TYR A O 1
ATOM 807 N N . VAL A 1 113 ? 37.392 -28.750 -14.403 1.00 17.28 218 VAL A N 1
ATOM 808 C CA . VAL A 1 113 ? 36.373 -27.745 -14.190 1.00 17.31 218 VAL A CA 1
ATOM 809 C C . VAL A 1 113 ? 35.057 -28.234 -14.803 1.00 18.65 218 VAL A C 1
ATOM 810 O O . VAL A 1 113 ? 35.049 -28.776 -15.932 1.00 24.32 218 VAL A O 1
ATOM 814 N N . ALA A 1 114 ? 33.966 -28.006 -14.087 1.00 19.19 219 ALA A N 1
ATOM 815 C CA . ALA A 1 114 ? 32.626 -28.390 -14.567 1.00 22.16 219 ALA A CA 1
ATOM 816 C C . ALA A 1 114 ? 31.626 -27.475 -13.879 1.00 24.77 219 ALA A C 1
ATOM 817 O O . ALA A 1 114 ? 31.995 -26.670 -13.031 1.00 24.77 219 ALA A O 1
ATOM 819 N N . GLU A 1 115 ? 30.341 -27.609 -14.206 1.00 24.02 220 GLU A N 1
ATOM 820 C CA . GLU A 1 115 ? 29.340 -26.787 -13.518 1.00 21.62 220 GLU A CA 1
ATOM 821 C C . GLU A 1 115 ? 29.341 -27.092 -12.025 1.00 22.16 220 GLU A C 1
ATOM 822 O O . GLU A 1 115 ? 29.336 -28.271 -11.633 1.00 26.19 220 GLU A O 1
ATOM 824 N N . SER A 1 116 ? 29.302 -26.058 -11.177 1.00 21.67 221 SER A N 1
ATOM 825 C CA . SER A 1 116 ? 29.294 -26.294 -9.722 1.00 23.72 221 SER A CA 1
ATOM 826 C C . SER A 1 116 ? 28.028 -27.030 -9.310 1.00 27.36 221 SER A C 1
ATOM 827 O O . SER A 1 116 ? 26.970 -26.792 -9.877 1.00 29.99 221 SER A O 1
ATOM 830 N N . LEU A 1 117 ? 28.099 -27.796 -8.233 1.00 26.83 222 LEU A N 1
ATOM 831 C CA . LEU A 1 117 ? 26.859 -28.359 -7.646 1.00 29.50 222 LEU A CA 1
ATOM 832 C C . LEU A 1 117 ? 26.160 -27.376 -6.730 1.00 35.12 222 LEU A C 1
ATOM 833 O O . LEU A 1 117 ? 25.036 -27.625 -6.290 1.00 34.12 222 LEU A O 1
ATOM 838 N N . ILE A 1 118 ? 26.837 -26.280 -6.407 1.00 31.47 223 ILE A N 1
ATOM 839 C CA . ILE A 1 118 ? 26.240 -25.173 -5.664 1.00 30.39 223 ILE A CA 1
ATOM 840 C C . ILE A 1 118 ? 25.353 -24.310 -6.575 1.00 35.20 223 ILE A C 1
ATOM 841 O O . ILE A 1 118 ? 25.766 -23.890 -7.663 1.00 33.31 223 ILE A O 1
ATOM 846 N N . SER A 1 119 ? 24.099 -24.103 -6.166 1.00 36.07 224 SER A N 1
ATOM 847 C CA . SER A 1 119 ? 23.148 -23.392 -7.040 1.00 35.74 224 SER A CA 1
ATOM 848 C C . SER A 1 119 ? 23.622 -21.982 -7.333 1.00 30.16 224 SER A C 1
ATOM 849 O O . SER A 1 119 ? 24.081 -21.270 -6.433 1.00 37.51 224 SER A O 1
ATOM 851 N N . SER A 1 120 ? 23.540 -21.594 -8.605 1.00 32.74 225 SER A N 1
ATOM 852 C CA . SER A 1 120 ? 23.830 -20.235 -9.045 1.00 32.34 225 SER A CA 1
ATOM 853 C C . SER A 1 120 ? 25.276 -19.823 -8.768 1.00 37.14 225 SER A C 1
ATOM 854 O O . SER A 1 120 ? 25.570 -18.660 -8.539 1.00 39.05 225 SER A O 1
ATOM 856 N N . ALA A 1 121 ? 26.180 -20.786 -8.797 1.00 31.57 226 ALA A N 1
ATOM 857 C CA . ALA A 1 121 ? 27.552 -20.510 -8.409 1.00 32.29 226 ALA A CA 1
ATOM 858 C C . ALA A 1 121 ? 28.512 -20.661 -9.595 1.00 31.65 226 ALA A C 1
ATOM 859 O O . ALA A 1 121 ? 29.720 -20.770 -9.390 1.00 33.78 226 ALA A O 1
ATOM 861 N N . GLY A 1 122 ? 27.964 -20.811 -10.802 1.00 28.06 227 GLY A N 1
ATOM 862 C CA . GLY A 1 122 ? 28.771 -20.925 -12.032 1.00 25.45 227 GLY A CA 1
ATOM 863 C C . GLY A 1 122 ? 29.532 -22.242 -12.115 1.00 25.23 227 GLY A C 1
ATOM 864 O O . GLY A 1 122 ? 28.979 -23.308 -11.861 1.00 27.22 227 GLY A O 1
ATOM 865 N N . GLU A 1 123 ? 30.822 -22.150 -12.465 1.00 21.96 228 GLU A N 1
ATOM 866 C CA . GLU A 1 123 ? 31.672 -23.360 -12.552 1.00 21.37 228 GLU A CA 1
ATOM 867 C C . GLU A 1 123 ? 32.311 -23.627 -11.221 1.00 20.98 228 GLU A C 1
ATOM 868 O O . GLU A 1 123 ? 32.400 -22.751 -10.407 1.00 19.97 228 GLU A O 1
ATOM 874 N N . GLY A 1 124 ? 32.781 -24.855 -11.033 1.00 19.79 229 GLY A N 1
ATOM 875 C CA . GLY A 1 124 ? 33.483 -25.237 -9.800 1.00 17.15 229 GLY A CA 1
ATOM 876 C C . GLY A 1 124 ? 34.632 -26.174 -10.208 1.00 16.22 229 GLY A C 1
ATOM 877 O O . GLY A 1 124 ? 34.812 -26.498 -11.388 1.00 19.54 229 GLY A O 1
ATOM 878 N N . LEU A 1 125 ? 35.412 -26.581 -9.216 1.00 17.15 230 LEU A N 1
ATOM 879 C CA . LEU A 1 125 ? 36.602 -27.393 -9.465 1.00 16.55 230 LEU A CA 1
ATOM 880 C C . LEU A 1 125 ? 36.296 -28.734 -8.840 1.00 19.25 230 LEU A C 1
ATOM 881 O O . LEU A 1 125 ? 35.778 -28.778 -7.719 1.00 20.79 230 LEU A O 1
ATOM 886 N N . PHE A 1 126 ? 36.636 -29.822 -9.531 1.00 16.35 231 PHE A N 1
ATOM 887 C CA . PHE A 1 126 ? 36.290 -31.190 -9.103 1.00 18.12 231 PHE A CA 1
ATOM 888 C C . PHE A 1 126 ? 37.518 -32.072 -9.113 1.00 17.24 231 PHE A C 1
ATOM 889 O O . PHE A 1 126 ? 38.418 -31.892 -9.943 1.00 18.27 231 PHE A O 1
ATOM 897 N N A SER A 1 127 ? 37.542 -33.076 -8.238 0.60 17.78 232 SER A N 1
ATOM 898 N N B SER A 1 127 ? 37.582 -33.035 -8.185 0.40 17.74 232 SER A N 1
ATOM 899 C CA A SER A 1 127 ? 38.668 -33.992 -8.222 0.60 19.14 232 SER A CA 1
ATOM 900 C CA B SER A 1 127 ? 38.667 -34.030 -8.203 0.40 18.65 232 SER A CA 1
ATOM 901 C C A SER A 1 127 ? 38.547 -35.111 -9.249 0.60 18.92 232 SER A C 1
ATOM 902 C C B SER A 1 127 ? 38.505 -34.983 -9.368 0.40 18.68 232 SER A C 1
ATOM 903 O O A SER A 1 127 ? 37.510 -35.736 -9.358 0.60 20.36 232 SER A O 1
ATOM 904 O O B SER A 1 127 ? 37.384 -35.359 -9.704 0.40 18.03 232 SER A O 1
ATOM 909 N N . LYS A 1 128 ? 39.622 -35.386 -9.968 1.00 18.49 233 LYS A N 1
ATOM 910 C CA . LYS A 1 128 ? 39.618 -36.457 -10.993 1.00 21.28 233 LYS A CA 1
ATOM 911 C C . LYS A 1 128 ? 39.691 -37.805 -10.314 1.00 26.32 233 LYS A C 1
ATOM 912 O O . LYS A 1 128 ? 39.313 -38.820 -10.891 1.00 30.25 233 LYS A O 1
ATOM 918 N N . VAL A 1 129 ? 40.302 -37.828 -9.140 1.00 23.91 234 VAL A N 1
ATOM 919 C CA . VAL A 1 129 ? 40.817 -39.062 -8.529 1.00 25.86 234 VAL A CA 1
ATOM 920 C C . VAL A 1 129 ? 40.490 -39.003 -7.031 1.00 26.01 234 VAL A C 1
ATOM 921 O O . VAL A 1 129 ? 40.293 -37.934 -6.485 1.00 25.12 234 VAL A O 1
ATOM 925 N N . ALA A 1 130 ? 40.336 -40.157 -6.398 1.00 24.44 235 ALA A N 1
ATOM 926 C CA . ALA A 1 130 ? 40.316 -40.224 -4.921 1.00 23.47 235 ALA A CA 1
ATOM 927 C C . ALA A 1 130 ? 41.714 -39.933 -4.388 1.00 21.74 235 ALA A C 1
ATOM 928 O O . ALA A 1 130 ? 42.714 -40.469 -4.883 1.00 26.84 235 ALA A O 1
ATOM 930 N N . VAL A 1 131 ? 41.802 -38.983 -3.442 1.00 19.07 236 VAL A N 1
ATOM 931 C CA . VAL A 1 131 ? 43.085 -38.682 -2.763 1.00 19.23 236 VAL A CA 1
ATOM 932 C C . VAL A 1 131 ? 42.847 -38.613 -1.245 1.00 17.77 236 VAL A C 1
ATOM 933 O O . VAL A 1 131 ? 41.701 -38.478 -0.776 1.00 19.22 236 VAL A O 1
ATOM 937 N N . GLY A 1 132 ? 43.925 -38.721 -0.493 1.00 19.59 237 GLY A N 1
ATOM 938 C CA . GLY A 1 132 ? 43.813 -38.592 0.947 1.00 19.87 237 GLY A CA 1
ATOM 939 C C . GLY A 1 132 ? 44.015 -37.166 1.415 1.00 21.86 237 GLY A C 1
ATOM 940 O O . GLY A 1 132 ? 44.078 -36.217 0.626 1.00 17.12 237 GLY A O 1
ATOM 941 N N . PRO A 1 133 ? 43.932 -36.963 2.714 1.00 18.26 238 PRO A N 1
ATOM 942 C CA . PRO A 1 133 ? 44.144 -35.649 3.305 1.00 16.74 238 PRO A CA 1
ATOM 943 C C . PRO A 1 133 ? 45.510 -35.049 2.945 1.00 14.87 238 PRO A C 1
ATOM 944 O O . PRO A 1 133 ? 46.500 -35.771 2.695 1.00 16.52 238 PRO A O 1
ATOM 948 N N A ASN A 1 134 ? 45.602 -33.725 3.037 0.50 16.33 239 ASN A N 1
ATOM 949 N N B ASN A 1 134 ? 45.589 -33.727 3.033 0.50 13.65 239 ASN A N 1
ATOM 950 C CA A ASN A 1 134 ? 46.839 -33.047 2.852 0.00 11.30 239 ASN A CA 1
ATOM 951 C CA B ASN A 1 134 ? 46.838 -33.008 2.838 0.50 10.67 239 ASN A CA 1
ATOM 952 C C A ASN A 1 134 ? 47.365 -32.858 1.384 0.50 16.12 239 ASN A C 1
ATOM 953 C C B ASN A 1 134 ? 47.409 -33.078 1.419 0.50 12.73 239 ASN A C 1
ATOM 954 O O A ASN A 1 134 ? 48.593 -32.883 1.282 0.50 20.13 239 ASN A O 1
ATOM 955 O O B ASN A 1 134 ? 48.610 -32.888 1.223 0.50 16.00 239 ASN A O 1
ATOM 964 N N . THR A 1 135 ? 46.546 -33.309 0.441 1.00 14.03 240 THR A N 1
ATOM 965 C CA . THR A 1 135 ? 47.023 -33.475 -0.958 1.00 13.74 240 THR A CA 1
ATOM 966 C C . THR A 1 135 ? 46.894 -32.160 -1.701 1.00 13.28 240 THR A C 1
ATOM 967 O O . THR A 1 135 ? 45.805 -31.617 -1.784 1.00 14.43 240 THR A O 1
ATOM 971 N N . VAL A 1 136 ? 47.997 -31.715 -2.311 1.00 14.33 241 VAL A N 1
ATOM 972 C CA . VAL A 1 136 ? 47.925 -30.484 -3.182 1.00 12.81 241 VAL A CA 1
ATOM 973 C C . VAL A 1 136 ? 47.172 -30.903 -4.437 1.00 13.56 241 VAL A C 1
ATOM 974 O O . VAL A 1 136 ? 47.557 -31.870 -5.109 1.00 15.21 241 VAL A O 1
ATOM 978 N N . MET A 1 137 ? 46.174 -30.124 -4.814 1.00 12.55 242 MET A N 1
ATOM 979 C CA . MET A 1 137 ? 45.302 -30.518 -5.914 1.00 13.03 242 MET A CA 1
ATOM 980 C C . MET A 1 137 ? 45.424 -29.545 -7.061 1.00 15.23 242 MET A C 1
ATOM 981 O O . MET A 1 137 ? 45.273 -29.950 -8.235 1.00 16.19 242 MET A O 1
ATOM 986 N N . SER A 1 138 ? 45.595 -28.261 -6.741 1.00 13.22 243 SER A N 1
ATOM 987 C CA . SER A 1 138 ? 45.442 -27.245 -7.807 1.00 13.81 243 SER A CA 1
ATOM 988 C C . SER A 1 138 ? 46.239 -26.004 -7.397 1.00 14.17 243 SER A C 1
ATOM 989 O O . SER A 1 138 ? 46.558 -25.797 -6.211 1.00 14.20 243 SER A O 1
ATOM 992 N N . PHE A 1 139 ? 46.564 -25.137 -8.377 1.00 14.05 244 PHE A N 1
ATOM 993 C CA . PHE A 1 139 ? 47.412 -23.975 -8.115 1.00 12.13 244 PHE A CA 1
ATOM 994 C C . PHE A 1 139 ? 46.625 -22.721 -8.409 1.00 13.84 244 PHE A C 1
ATOM 995 O O . PHE A 1 139 ? 45.816 -22.730 -9.326 1.00 14.37 244 PHE A O 1
ATOM 1003 N N . TYR A 1 140 ? 46.795 -21.712 -7.572 1.00 11.80 245 TYR A N 1
ATOM 1004 C CA . TYR A 1 140 ? 46.102 -20.435 -7.759 1.00 13.78 245 TYR A CA 1
ATOM 1005 C C . TYR A 1 140 ? 47.139 -19.397 -8.199 1.00 13.67 245 TYR A C 1
ATOM 1006 O O . TYR A 1 140 ? 47.766 -18.710 -7.392 1.00 14.12 245 TYR A O 1
ATOM 1015 N N . ASN A 1 141 ? 47.413 -19.368 -9.499 1.00 15.66 246 ASN A N 1
ATOM 1016 C CA . ASN A 1 141 ? 48.219 -18.332 -10.082 1.00 13.10 246 ASN A CA 1
ATOM 1017 C C . ASN A 1 141 ? 47.317 -17.205 -10.589 1.00 13.21 246 ASN A C 1
ATOM 1018 O O . ASN A 1 141 ? 46.128 -17.420 -10.802 1.00 16.76 246 ASN A O 1
ATOM 1023 N N . GLY A 1 142 ? 47.922 -16.025 -10.734 1.00 14.83 247 GLY A N 1
ATOM 1024 C CA . GLY A 1 142 ? 47.174 -14.878 -11.306 1.00 15.24 247 GLY A CA 1
ATOM 1025 C C . GLY A 1 142 ? 48.104 -13.724 -11.399 1.00 17.43 247 GLY A C 1
ATOM 1026 O O . GLY A 1 142 ? 49.278 -13.867 -11.124 1.00 17.33 247 GLY A O 1
ATOM 1027 N N . VAL A 1 143 ? 47.592 -12.586 -11.923 1.00 15.57 248 VAL A N 1
ATOM 1028 C CA . VAL A 1 143 ? 48.388 -11.378 -11.922 1.00 17.38 248 VAL A CA 1
ATOM 1029 C C . VAL A 1 143 ? 48.565 -10.866 -10.508 1.00 17.66 248 VAL A C 1
ATOM 1030 O O . VAL A 1 143 ? 47.801 -11.237 -9.612 1.00 18.59 248 VAL A O 1
ATOM 1034 N N . ARG A 1 144 ? 49.616 -10.077 -10.305 1.00 17.44 249 ARG A N 1
ATOM 1035 C CA . ARG A 1 144 ? 49.998 -9.597 -8.953 1.00 17.63 249 ARG A CA 1
ATOM 1036 C C . ARG A 1 144 ? 49.729 -8.104 -8.864 1.00 23.41 249 ARG A C 1
ATOM 1037 O O . ARG A 1 144 ? 50.311 -7.299 -9.602 1.00 22.96 249 ARG A O 1
ATOM 1045 N N . ILE A 1 145 ? 48.868 -7.755 -7.927 1.00 19.59 250 ILE A N 1
ATOM 1046 C CA . ILE A 1 145 ? 48.474 -6.344 -7.699 1.00 19.71 250 ILE A CA 1
ATOM 1047 C C . ILE A 1 145 ? 48.468 -6.041 -6.195 1.00 24.71 250 ILE A C 1
ATOM 1048 O O . ILE A 1 145 ? 48.848 -6.891 -5.373 1.00 24.12 250 ILE A O 1
ATOM 1053 N N . THR A 1 146 ? 48.205 -4.791 -5.832 1.00 22.84 251 THR A N 1
ATOM 1054 C CA . THR A 1 146 ? 48.367 -4.377 -4.435 1.00 23.76 251 THR A CA 1
ATOM 1055 C C . THR A 1 146 ? 47.043 -4.434 -3.664 1.00 21.84 251 THR A C 1
ATOM 1056 O O . THR A 1 146 ? 45.960 -4.414 -4.243 1.00 19.53 251 THR A O 1
ATOM 1060 N N . HIS A 1 147 ? 47.150 -4.607 -2.347 1.00 21.73 252 HIS A N 1
ATOM 1061 C CA . HIS A 1 147 ? 45.985 -4.540 -1.475 1.00 21.26 252 HIS A CA 1
ATOM 1062 C C . HIS A 1 147 ? 45.272 -3.213 -1.590 1.00 20.11 252 HIS A C 1
ATOM 1063 O O . HIS A 1 147 ? 44.055 -3.191 -1.567 1.00 22.59 252 HIS A O 1
ATOM 1070 N N . GLN A 1 148 ? 46.051 -2.130 -1.723 1.00 25.51 253 GLN A N 1
ATOM 1071 C CA . GLN A 1 148 ? 45.461 -0.769 -1.836 1.00 27.19 253 GLN A CA 1
ATOM 1072 C C . GLN A 1 148 ? 44.531 -0.698 -3.040 1.00 25.27 253 GLN A C 1
ATOM 1073 O O . GLN A 1 148 ? 43.393 -0.231 -2.957 1.00 28.15 253 GLN A O 1
ATOM 1075 N N . GLU A 1 149 ? 45.023 -1.175 -4.176 1.00 27.26 254 GLU A N 1
ATOM 1076 C CA . GLU A 1 149 ? 44.235 -1.148 -5.403 1.00 22.87 254 GLU A CA 1
ATOM 1077 C C . GLU A 1 149 ? 42.966 -1.974 -5.254 1.00 19.74 254 GLU A C 1
ATOM 1078 O O . GLU A 1 149 ? 41.868 -1.601 -5.676 1.00 23.48 254 GLU A O 1
ATOM 1084 N N . VAL A 1 150 ? 43.133 -3.174 -4.707 1.00 21.44 255 VAL A N 1
ATOM 1085 C CA . VAL A 1 150 ? 42.025 -4.092 -4.572 1.00 18.50 255 VAL A CA 1
ATOM 1086 C C . VAL A 1 150 ? 40.946 -3.549 -3.604 1.00 17.90 255 VAL A C 1
ATOM 1087 O O . VAL A 1 150 ? 39.739 -3.689 -3.846 1.00 20.38 255 VAL A O 1
ATOM 1091 N N . ASP A 1 151 ? 41.401 -3.035 -2.480 1.00 23.35 256 ASP A N 1
ATOM 1092 C CA . ASP A 1 151 ? 40.485 -2.636 -1.416 1.00 23.67 256 ASP A CA 1
ATOM 1093 C C . ASP A 1 151 ? 39.737 -1.338 -1.828 1.00 27.78 256 ASP A C 1
ATOM 1094 O O . ASP A 1 151 ? 38.634 -1.095 -1.347 1.00 30.62 256 ASP A O 1
ATOM 1099 N N . SER A 1 152 ? 40.329 -0.584 -2.767 1.00 25.30 257 SER A N 1
ATOM 1100 C CA . SER A 1 152 ? 39.781 0.707 -3.278 1.00 26.31 257 SER A CA 1
ATOM 1101 C C . SER A 1 152 ? 38.811 0.533 -4.421 1.00 31.89 257 SER A C 1
ATOM 1102 O O . SER A 1 152 ? 38.272 1.521 -4.923 1.00 35.05 257 SER A O 1
ATOM 1105 N N . ARG A 1 153 ? 38.724 -0.668 -4.986 1.00 25.94 258 ARG A N 1
ATOM 1106 C CA . ARG A 1 153 ? 37.857 -0.832 -6.137 1.00 22.94 258 ARG A CA 1
ATOM 1107 C C . ARG A 1 153 ? 36.586 -1.625 -5.812 1.00 22.19 258 ARG A C 1
ATOM 1108 O O . ARG A 1 153 ? 36.451 -2.191 -4.704 1.00 26.85 258 ARG A O 1
ATOM 1116 N N . ASP A 1 154 ? 35.640 -1.681 -6.743 1.00 21.86 259 ASP A N 1
ATOM 1117 C CA . ASP A 1 154 ? 34.353 -2.264 -6.518 0.30 15.45 259 ASP A CA 1
ATOM 1118 C C . ASP A 1 154 ? 34.449 -3.786 -6.339 1.00 24.48 259 ASP A C 1
ATOM 1119 O O . ASP A 1 154 ? 35.333 -4.458 -6.961 1.00 22.79 259 ASP A O 1
ATOM 1124 N N . TRP A 1 155 ? 33.550 -4.352 -5.537 1.00 24.05 260 TRP A N 1
ATOM 1125 C CA . TRP A 1 155 ? 33.458 -5.852 -5.452 1.00 23.76 260 TRP A CA 1
ATOM 1126 C C . TRP A 1 155 ? 33.272 -6.539 -6.750 1.00 31.25 260 TRP A C 1
ATOM 1127 O O . TRP A 1 155 ? 33.659 -7.698 -6.915 1.00 26.29 260 TRP A O 1
ATOM 1138 N N . ALA A 1 156 ? 32.625 -5.875 -7.696 1.00 28.28 261 ALA A N 1
ATOM 1139 C CA . ALA A 1 156 ? 32.449 -6.462 -8.986 1.00 27.84 261 ALA A CA 1
ATOM 1140 C C . ALA A 1 156 ? 33.776 -6.861 -9.604 1.00 21.42 261 ALA A C 1
ATOM 1141 O O . ALA A 1 156 ? 33.775 -7.635 -10.532 1.00 27.82 261 ALA A O 1
ATOM 1143 N N . LEU A 1 157 ? 34.866 -6.205 -9.204 1.00 21.31 262 LEU A N 1
ATOM 1144 C CA . LEU A 1 157 ? 36.174 -6.439 -9.842 1.00 21.74 262 LEU A CA 1
ATOM 1145 C C . LEU A 1 157 ? 36.965 -7.460 -8.984 1.00 21.90 262 LEU A C 1
ATOM 1146 O O . LEU A 1 157 ? 38.049 -7.879 -9.348 1.00 22.41 262 LEU A O 1
ATOM 1151 N N . ASN A 1 158 ? 36.370 -7.884 -7.874 1.00 19.98 263 ASN A N 1
ATOM 1152 C CA . ASN A 1 158 ? 37.113 -8.663 -6.847 1.00 21.05 263 ASN A CA 1
ATOM 1153 C C . ASN A 1 158 ? 36.592 -10.054 -6.605 1.00 18.18 263 ASN A C 1
ATOM 1154 O O . ASN A 1 158 ? 36.716 -10.613 -5.488 1.00 23.22 263 ASN A O 1
ATOM 1159 N N . GLY A 1 159 ? 36.047 -10.654 -7.651 1.00 18.96 264 GLY A N 1
ATOM 1160 C CA . GLY A 1 159 ? 35.490 -11.989 -7.543 1.00 20.51 264 GLY A CA 1
ATOM 1161 C C . GLY A 1 159 ? 36.613 -13.018 -7.357 1.00 19.41 264 GLY A C 1
ATOM 1162 O O . GLY A 1 159 ? 36.425 -14.055 -6.682 1.00 21.65 264 GLY A O 1
ATOM 1163 N N . ASN A 1 160 ? 37.734 -12.747 -7.998 1.00 19.32 265 ASN A N 1
ATOM 1164 C CA . ASN A 1 160 ? 38.862 -13.705 -8.034 1.00 18.44 265 ASN A CA 1
ATOM 1165 C C . ASN A 1 160 ? 40.113 -13.248 -7.294 1.00 18.23 265 ASN A C 1
ATOM 1166 O O . ASN A 1 160 ? 41.201 -13.772 -7.529 1.00 19.95 265 ASN A O 1
ATOM 1171 N N . THR A 1 161 ? 40.009 -12.273 -6.394 1.00 16.17 266 THR A N 1
ATOM 1172 C CA . THR A 1 161 ? 41.218 -11.782 -5.710 1.00 17.65 266 THR A CA 1
ATOM 1173 C C . THR A 1 161 ? 41.500 -12.656 -4.493 1.00 17.77 266 THR A C 1
ATOM 1174 O O . THR A 1 161 ? 40.580 -13.002 -3.719 1.00 18.60 266 THR A O 1
ATOM 1178 N N . LEU A 1 162 ? 42.752 -13.058 -4.393 1.00 15.14 267 LEU A N 1
ATOM 1179 C CA . LEU A 1 162 ? 43.212 -13.914 -3.267 1.00 16.13 267 LEU A CA 1
ATOM 1180 C C . LEU A 1 162 ? 44.439 -13.274 -2.682 1.00 14.49 267 LEU A C 1
ATOM 1181 O O . LEU A 1 162 ? 45.431 -13.006 -3.375 1.00 16.54 267 LEU A O 1
ATOM 1186 N N . SER A 1 163 ? 44.407 -12.996 -1.376 1.00 14.09 268 SER A N 1
ATOM 1187 C CA . SER A 1 163 ? 45.553 -12.422 -0.731 1.00 14.49 268 SER A CA 1
ATOM 1188 C C . SER A 1 163 ? 46.729 -13.414 -0.739 1.00 17.43 268 SER A C 1
ATOM 1189 O O . SER A 1 163 ? 46.557 -14.581 -0.397 1.00 20.38 268 SER A O 1
ATOM 1192 N N . LEU A 1 164 ? 47.896 -12.949 -1.153 1.00 17.45 269 LEU A N 1
ATOM 1193 C CA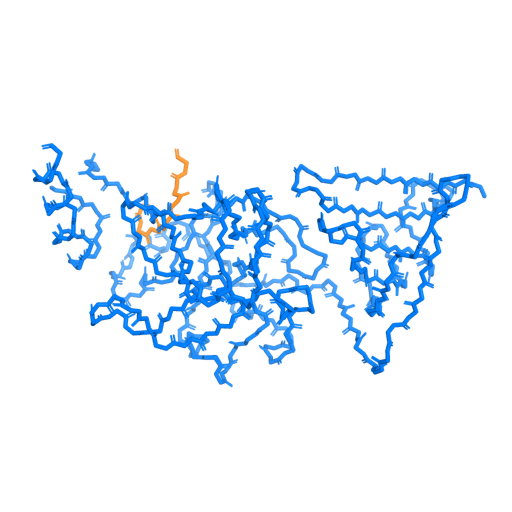 . LEU A 1 164 ? 49.107 -13.784 -1.105 1.00 17.03 269 LEU A CA 1
ATOM 1194 C C . LEU A 1 164 ? 49.890 -13.502 0.181 1.00 22.15 269 LEU A C 1
ATOM 1195 O O . LEU A 1 164 ? 50.314 -14.414 0.901 1.00 23.91 269 LEU A O 1
ATOM 1200 N N . ASP A 1 165 ? 50.148 -12.242 0.429 1.00 21.23 270 ASP A N 1
ATOM 1201 C CA . ASP A 1 165 ? 50.843 -11.867 1.670 1.00 27.20 270 ASP A CA 1
ATOM 1202 C C . ASP A 1 165 ? 50.444 -10.445 1.977 1.00 28.99 270 ASP A C 1
ATOM 1203 O O . ASP A 1 165 ? 49.435 -9.970 1.430 1.00 25.93 270 ASP A O 1
ATOM 1208 N N . GLU A 1 166 ? 51.181 -9.773 2.871 1.00 29.81 271 GLU A N 1
ATOM 1209 C CA . GLU A 1 166 ? 50.848 -8.393 3.225 1.00 32.45 271 GLU A CA 1
ATOM 1210 C C . GLU A 1 166 ? 50.973 -7.419 2.057 1.00 32.83 271 GLU A C 1
ATOM 1211 O O . GLU A 1 166 ? 50.307 -6.389 2.054 1.00 35.97 271 GLU A O 1
ATOM 1213 N N . GLU A 1 167 ? 51.821 -7.734 1.080 1.00 30.16 272 GLU A N 1
ATOM 1214 C CA . GLU A 1 167 ? 52.110 -6.790 -0.016 1.00 32.73 272 GLU A CA 1
ATOM 1215 C C . GLU A 1 167 ? 51.363 -7.097 -1.336 1.00 35.57 272 GLU A C 1
ATOM 1216 O O . GLU A 1 167 ? 51.244 -6.241 -2.206 1.00 38.61 272 GLU A O 1
ATOM 1218 N N . THR A 1 168 ? 50.869 -8.313 -1.496 1.00 24.19 273 THR A N 1
ATOM 1219 C CA . THR A 1 168 ? 50.455 -8.764 -2.836 1.00 24.31 273 THR A CA 1
ATOM 1220 C C . THR A 1 168 ? 49.119 -9.486 -2.781 1.00 20.66 273 THR A C 1
ATOM 1221 O O . THR A 1 168 ? 48.884 -10.295 -1.895 1.00 20.15 273 THR A O 1
ATOM 1225 N N . VAL A 1 169 ? 48.243 -9.173 -3.732 1.00 19.36 274 VAL A N 1
ATOM 1226 C CA . VAL A 1 169 ? 47.028 -9.920 -3.978 1.00 16.50 274 VAL A CA 1
ATOM 1227 C C . VAL A 1 169 ? 47.147 -10.557 -5.384 1.00 17.00 274 VAL A C 1
ATOM 1228 O O . VAL A 1 169 ? 47.700 -9.949 -6.282 1.00 18.62 274 VAL A O 1
ATOM 1232 N N A ILE A 1 170 ? 46.800 -11.838 -5.502 0.60 15.72 275 ILE A N 1
ATOM 1233 N N B ILE A 1 170 ? 46.693 -11.806 -5.507 0.40 16.37 275 ILE A N 1
ATOM 1234 C CA A ILE A 1 170 ? 46.745 -12.507 -6.795 0.60 15.94 275 ILE A CA 1
ATOM 1235 C CA B ILE A 1 170 ? 46.674 -12.510 -6.777 0.40 16.10 275 ILE A CA 1
ATOM 1236 C C A ILE A 1 170 ? 45.333 -12.354 -7.348 0.60 16.34 275 ILE A C 1
ATOM 1237 C C B ILE A 1 170 ? 45.284 -12.410 -7.370 0.40 16.64 275 ILE A C 1
ATOM 1238 O O A ILE A 1 170 ? 44.350 -12.503 -6.613 0.60 17.70 275 ILE A O 1
ATOM 1239 O O B ILE A 1 170 ? 44.270 -12.681 -6.694 0.40 17.34 275 ILE A O 1
ATOM 1248 N N . ASP A 1 171 ? 45.203 -12.048 -8.653 1.00 14.98 276 ASP A N 1
ATOM 1249 C CA . ASP A 1 171 ? 43.884 -11.938 -9.277 1.00 14.99 276 ASP A CA 1
ATOM 1250 C C . ASP A 1 171 ? 43.830 -12.684 -10.593 1.00 15.54 276 ASP A C 1
ATOM 1251 O O . ASP A 1 171 ? 44.860 -12.839 -11.237 1.00 16.42 276 ASP A O 1
ATOM 1256 N N . VAL A 1 172 ? 42.645 -13.163 -10.951 1.00 15.77 277 VAL A N 1
ATOM 1257 C CA . VAL A 1 172 ? 42.402 -13.718 -12.278 1.00 15.68 277 VAL A CA 1
ATOM 1258 C C . VAL A 1 172 ? 41.280 -12.894 -12.895 1.00 17.98 277 VAL A C 1
ATOM 1259 O O . VAL A 1 172 ? 40.126 -13.242 -12.825 1.00 19.87 277 VAL A O 1
ATOM 1263 N N . PRO A 1 173 ? 41.678 -11.791 -13.535 1.00 17.57 278 PRO A N 1
ATOM 1264 C CA . PRO A 1 173 ? 40.739 -10.827 -14.089 1.00 20.87 278 PRO A CA 1
ATOM 1265 C C . PRO A 1 173 ? 40.251 -11.299 -15.449 1.00 26.89 278 PRO A C 1
ATOM 1266 O O . PRO A 1 173 ? 40.924 -12.101 -16.101 1.00 24.00 278 PRO A O 1
ATOM 1270 N N . GLU A 1 174 ? 39.098 -10.780 -15.861 1.00 26.28 279 GLU A N 1
ATOM 1271 C CA . GLU A 1 174 ? 38.650 -10.933 -17.265 1.00 27.92 279 GLU A CA 1
ATOM 1272 C C . GLU A 1 174 ? 39.746 -10.634 -18.248 1.00 27.71 279 GLU A C 1
ATOM 1273 O O . GLU A 1 174 ? 40.570 -9.732 -18.053 1.00 32.64 279 GLU A O 1
ATOM 1279 N N . PRO A 1 175 ? 39.869 -11.467 -19.280 1.00 26.75 280 PRO A N 1
ATOM 1280 C CA . PRO A 1 175 ? 38.955 -12.534 -19.641 1.00 26.02 280 PRO A CA 1
ATOM 1281 C C . PRO A 1 175 ? 39.499 -13.907 -19.177 1.00 23.43 280 PRO A C 1
ATOM 1282 O O . PRO A 1 175 ? 38.968 -14.972 -19.582 1.00 19.60 280 PRO A O 1
ATOM 1286 N N . TYR A 1 176 ? 40.459 -13.863 -18.254 1.00 18.56 281 TYR A N 1
ATOM 1287 C CA . TYR A 1 176 ? 41.169 -15.101 -17.876 1.00 18.81 281 TYR A CA 1
ATOM 1288 C C . TYR A 1 176 ? 40.360 -15.902 -16.876 1.00 20.39 281 TYR A C 1
ATOM 1289 O O . TYR A 1 176 ? 40.726 -17.037 -16.554 1.00 17.19 281 TYR A O 1
ATOM 1298 N N . ASN A 1 177 ? 39.196 -15.402 -16.464 1.00 18.86 282 ASN A N 1
ATOM 1299 C CA . ASN A 1 177 ? 38.264 -16.232 -15.662 1.00 20.77 282 ASN A CA 1
ATOM 1300 C C . ASN A 1 177 ? 37.535 -17.324 -16.450 1.00 19.05 282 ASN A C 1
ATOM 1301 O O . ASN A 1 177 ? 36.821 -18.150 -15.863 1.00 20.92 282 ASN A O 1
ATOM 1306 N N . HIS A 1 178 ? 37.745 -17.349 -17.785 1.00 19.14 283 HIS A N 1
ATOM 1307 C CA . HIS A 1 178 ? 37.181 -18.432 -18.646 1.00 21.10 283 HIS A CA 1
ATOM 1308 C C . HIS A 1 178 ? 38.283 -19.385 -19.005 1.00 15.18 283 HIS A C 1
ATOM 1309 O O . HIS A 1 178 ? 39.384 -18.961 -19.397 1.00 18.89 283 HIS A O 1
ATOM 1316 N N A VAL A 1 179 ? 38.053 -20.685 -18.803 0.70 19.56 284 VAL A N 1
ATOM 1317 N N B VAL A 1 179 ? 38.001 -20.673 -18.825 0.30 18.83 284 VAL A N 1
ATOM 1318 C CA A VAL A 1 179 ? 39.141 -21.642 -19.055 0.70 17.79 284 VAL A CA 1
ATOM 1319 C CA B VAL A 1 179 ? 38.972 -21.731 -19.068 0.30 19.14 284 VAL A CA 1
ATOM 1320 C C A VAL A 1 179 ? 39.515 -21.733 -20.541 0.70 20.37 284 VAL A C 1
ATOM 1321 C C B VAL A 1 179 ? 39.479 -21.708 -20.512 0.30 20.60 284 VAL A C 1
ATOM 1322 O O A VAL A 1 179 ? 40.614 -22.164 -20.871 0.70 19.42 284 VAL A O 1
ATOM 1323 O O B VAL A 1 179 ? 40.619 -22.080 -20.787 0.30 19.80 284 VAL A O 1
ATOM 1330 N N . SER A 1 180 ? 38.631 -21.230 -21.424 1.00 21.30 285 SER A N 1
ATOM 1331 C CA . SER A 1 180 ? 39.008 -21.130 -22.833 1.00 24.62 285 SER A CA 1
ATOM 1332 C C . SER A 1 180 ? 40.063 -20.085 -23.098 1.00 23.16 285 SER A C 1
ATOM 1333 O O . SER A 1 180 ? 40.812 -20.243 -24.062 1.00 25.35 285 SER A O 1
ATOM 1336 N N . LYS A 1 181 ? 40.274 -19.138 -22.162 1.00 18.47 286 LYS A N 1
ATOM 1337 C CA . LYS A 1 181 ? 41.304 -18.127 -22.304 1.00 16.14 286 LYS A CA 1
ATOM 1338 C C . LYS A 1 181 ? 42.478 -18.366 -21.363 1.00 17.24 286 LYS A C 1
ATOM 1339 O O . LYS A 1 181 ? 43.562 -17.839 -21.560 1.00 19.83 286 LYS A O 1
ATOM 1341 N N . TYR A 1 182 ? 42.229 -19.109 -20.273 1.00 17.60 287 TYR A N 1
ATOM 1342 C CA . TYR A 1 182 ? 43.351 -19.333 -19.306 1.00 16.02 287 TYR A CA 1
ATOM 1343 C C . TYR A 1 182 ? 43.109 -20.690 -18.606 1.00 14.00 287 TYR A C 1
ATOM 1344 O O . TYR A 1 182 ? 42.132 -20.857 -17.923 1.00 16.22 287 TYR A O 1
ATOM 1353 N N . CYS A 1 183 ? 44.057 -21.586 -18.729 1.00 17.34 288 CYS A N 1
ATOM 1354 C CA . CYS A 1 183 ? 43.913 -22.877 -18.062 1.00 20.44 288 CYS A CA 1
ATOM 1355 C C . CYS A 1 183 ? 45.272 -23.370 -17.573 1.00 16.73 288 CYS A C 1
ATOM 1356 O O . CYS A 1 183 ? 45.422 -24.551 -17.211 1.00 18.59 288 CYS A O 1
ATOM 1359 N N . ALA A 1 184 ? 46.226 -22.468 -17.435 1.00 13.63 289 ALA A N 1
ATOM 1360 C CA . ALA A 1 184 ? 47.565 -22.845 -16.955 1.00 13.04 289 ALA A CA 1
ATOM 1361 C C . ALA A 1 184 ? 47.445 -23.246 -15.495 1.00 14.74 289 ALA A C 1
ATOM 1362 O O . ALA A 1 184 ? 48.221 -24.068 -15.027 1.00 16.29 289 ALA A O 1
ATOM 1364 N N . SER A 1 185 ? 46.478 -22.674 -14.787 1.00 13.65 290 SER A N 1
ATOM 1365 C CA . SER A 1 185 ? 46.169 -23.133 -13.426 1.00 13.32 290 SER A CA 1
ATOM 1366 C C . SER A 1 185 ? 44.706 -22.980 -13.200 1.00 14.14 290 SER A C 1
ATOM 1367 O O . SER A 1 185 ? 44.030 -22.261 -13.946 1.00 16.04 290 SER A O 1
ATOM 1370 N N . LEU A 1 186 ? 44.178 -23.618 -12.158 1.00 12.39 291 LEU A N 1
ATOM 1371 C CA . LEU A 1 186 ? 42.731 -23.773 -12.082 1.00 12.49 291 LEU A CA 1
ATOM 1372 C C . LEU A 1 186 ? 42.202 -23.455 -10.657 1.00 12.07 291 LEU A C 1
ATOM 1373 O O . LEU A 1 186 ? 41.021 -23.616 -10.420 1.00 14.11 291 LEU A O 1
ATOM 1378 N N . GLY A 1 187 ? 43.055 -22.951 -9.773 1.00 13.95 292 GLY A N 1
ATOM 1379 C CA . GLY A 1 187 ? 42.658 -22.838 -8.337 1.00 15.62 292 GLY A CA 1
ATOM 1380 C C . GLY A 1 187 ? 41.534 -21.825 -8.177 1.00 17.74 292 GLY A C 1
ATOM 1381 O O . GLY A 1 187 ? 40.811 -21.870 -7.203 1.00 15.77 292 GLY A O 1
ATOM 1382 N N . HIS A 1 188 ? 41.484 -20.841 -9.082 1.00 14.70 293 HIS A N 1
ATOM 1383 C CA . HIS A 1 188 ? 40.431 -19.802 -9.010 1.00 14.24 293 HIS A CA 1
ATOM 1384 C C . HIS A 1 188 ? 39.055 -20.354 -9.365 1.00 16.55 293 HIS A C 1
ATOM 1385 O O . HIS A 1 188 ? 38.032 -19.602 -9.336 1.00 19.87 293 HIS A O 1
ATOM 1392 N N . LYS A 1 189 ? 38.972 -21.627 -9.756 1.00 15.29 294 LYS A N 1
ATOM 1393 C CA . LYS A 1 189 ? 37.657 -22.207 -10.042 1.00 15.02 294 LYS A CA 1
ATOM 1394 C C . LYS A 1 189 ? 37.021 -22.937 -8.832 1.00 16.50 294 LYS A C 1
ATOM 1395 O O . LYS A 1 189 ? 35.857 -23.298 -8.915 1.00 18.76 294 LYS A O 1
ATOM 1401 N N . ALA A 1 190 ? 37.718 -23.018 -7.688 1.00 14.99 295 ALA A N 1
ATOM 1402 C CA . ALA A 1 190 ? 37.092 -23.617 -6.490 1.00 15.25 295 ALA A CA 1
ATOM 1403 C C . ALA A 1 190 ? 36.165 -22.619 -5.843 1.00 15.63 295 ALA A C 1
ATOM 1404 O O . ALA A 1 190 ? 36.567 -21.471 -5.536 1.00 17.20 295 ALA A O 1
ATOM 1406 N N . ASN A 1 191 ? 34.942 -23.069 -5.618 1.00 16.80 296 ASN A N 1
ATOM 1407 C CA . ASN A 1 191 ? 33.956 -22.243 -4.968 1.00 16.63 296 ASN A CA 1
ATOM 1408 C C . ASN A 1 191 ? 34.097 -22.271 -3.459 1.00 17.26 296 ASN A C 1
ATOM 1409 O O . ASN A 1 191 ? 34.843 -23.083 -2.876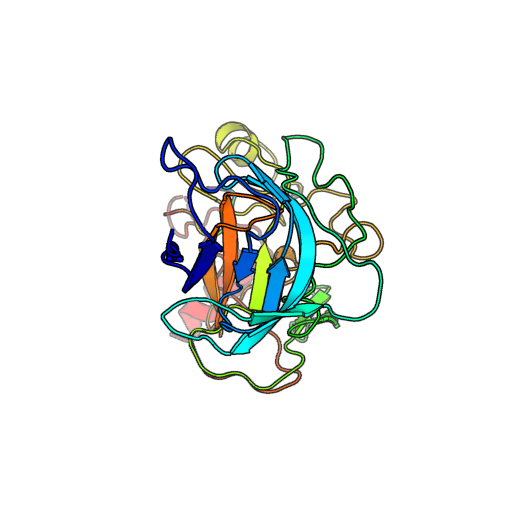 1.00 18.71 296 ASN A O 1
ATOM 1414 N N . HIS A 1 192 ? 33.384 -21.339 -2.821 1.00 18.11 297 HIS A N 1
ATOM 1415 C CA . HIS A 1 192 ? 33.418 -21.180 -1.380 1.00 19.23 297 HIS A CA 1
ATOM 1416 C C . HIS A 1 192 ? 32.464 -22.126 -0.687 1.00 20.51 297 HIS A C 1
ATOM 1417 O O . HIS A 1 192 ? 31.343 -22.347 -1.148 1.00 24.21 297 HIS A O 1
ATOM 1424 N N . SER A 1 193 ? 32.912 -22.653 0.448 1.00 21.50 298 SER A N 1
ATOM 1425 C CA . SER A 1 193 ? 31.992 -23.292 1.398 1.00 21.83 298 SER A CA 1
ATOM 1426 C C . SER A 1 193 ? 32.403 -22.936 2.798 1.00 20.20 298 SER A C 1
ATOM 1427 O O . SER A 1 193 ? 33.593 -22.940 3.133 1.00 20.91 298 SER A O 1
ATOM 1430 N N . PHE A 1 194 ? 31.415 -22.749 3.692 1.00 24.81 299 PHE A N 1
ATOM 1431 C CA . PHE A 1 194 ? 31.743 -22.730 5.129 1.00 22.75 299 PHE A CA 1
ATOM 1432 C C . PHE A 1 194 ? 31.996 -24.090 5.767 1.00 24.00 299 PHE A C 1
ATOM 1433 O O . PHE A 1 194 ? 32.475 -24.152 6.906 1.00 27.15 299 PHE A O 1
ATOM 1441 N N . THR A 1 195 ? 31.765 -25.177 5.008 1.00 25.77 300 THR A N 1
ATOM 1442 C CA . THR A 1 195 ? 32.196 -26.513 5.411 1.00 21.41 300 THR A CA 1
ATOM 1443 C C . THR A 1 195 ? 33.101 -27.146 4.359 1.00 25.27 300 THR A C 1
ATOM 1444 O O . THR A 1 195 ? 32.737 -28.102 3.697 1.00 24.33 300 THR A O 1
ATOM 1448 N N . PRO A 1 196 ? 34.310 -26.595 4.219 1.00 23.25 301 PRO A N 1
ATOM 1449 C CA . PRO A 1 196 ? 35.079 -26.945 3.023 1.00 22.15 301 PRO A CA 1
ATOM 1450 C C . PRO A 1 196 ? 35.754 -28.312 3.132 1.00 22.09 301 PRO A C 1
ATOM 1451 O O . PRO A 1 196 ? 35.948 -28.828 4.242 1.00 21.89 301 PRO A O 1
ATOM 1455 N N . ASN A 1 197 ? 36.226 -28.861 1.997 1.00 19.12 302 ASN A N 1
ATOM 1456 C CA . ASN A 1 197 ? 37.104 -29.996 2.044 1.00 18.68 302 ASN A CA 1
ATOM 1457 C C . ASN A 1 197 ? 38.573 -29.684 1.726 1.00 17.96 302 ASN A C 1
ATOM 1458 O O . ASN A 1 197 ? 39.420 -30.552 1.839 1.00 19.20 302 ASN A O 1
ATOM 1463 N N . CYS A 1 198 ? 38.851 -28.420 1.361 1.00 16.02 303 CYS A N 1
ATOM 1464 C CA . CYS A 1 198 ? 40.205 -27.989 1.030 1.00 17.77 303 CYS A CA 1
ATOM 1465 C C . CYS A 1 198 ? 40.511 -26.682 1.748 1.00 15.45 303 CYS A C 1
ATOM 1466 O O . CYS A 1 198 ? 39.598 -26.004 2.278 1.00 17.07 303 CYS A O 1
ATOM 1469 N N . ILE A 1 199 ? 41.768 -26.301 1.736 1.00 15.10 304 ILE A N 1
ATOM 1470 C CA . ILE A 1 199 ? 42.238 -25.004 2.238 1.00 17.10 304 ILE A CA 1
ATOM 1471 C C . ILE A 1 199 ? 43.145 -24.394 1.170 1.00 19.14 304 ILE A C 1
ATOM 1472 O O . ILE A 1 199 ? 43.724 -25.104 0.333 1.00 19.33 304 ILE A O 1
ATOM 1477 N N . TYR A 1 200 ? 43.318 -23.089 1.243 1.00 17.17 305 TYR A N 1
ATOM 1478 C CA . TYR A 1 200 ? 44.402 -22.427 0.526 1.00 15.05 305 TYR A CA 1
ATOM 1479 C C . TYR A 1 200 ? 45.671 -22.543 1.335 1.00 18.76 305 TYR A C 1
ATOM 1480 O O . TYR A 1 200 ? 45.664 -22.334 2.571 1.00 19.62 305 TYR A O 1
ATOM 1489 N N . ASP A 1 201 ? 46.798 -22.771 0.680 1.00 16.57 306 ASP A N 1
ATOM 1490 C CA . ASP A 1 201 ? 48.071 -22.870 1.386 1.00 19.06 306 ASP A CA 1
ATOM 1491 C C . ASP A 1 201 ? 49.183 -22.240 0.529 1.00 17.10 306 ASP A C 1
ATOM 1492 O O . ASP A 1 201 ? 49.046 -22.233 -0.710 1.00 19.73 306 ASP A O 1
ATOM 1497 N N . MET A 1 202 ? 50.252 -21.750 1.140 1.00 15.88 307 MET A N 1
ATOM 1498 C CA . MET A 1 202 ? 51.387 -21.167 0.348 1.00 17.03 307 MET A CA 1
ATOM 1499 C C . MET A 1 202 ? 52.022 -22.244 -0.479 1.00 16.70 307 MET A C 1
ATOM 1500 O O . MET A 1 202 ? 52.082 -23.406 -0.053 1.00 19.79 307 MET A O 1
ATOM 1505 N N . PHE A 1 203 ? 52.466 -21.880 -1.668 1.00 13.98 308 PHE A N 1
ATOM 1506 C CA . PHE A 1 203 ? 53.125 -22.861 -2.540 1.00 12.55 308 PHE A CA 1
ATOM 1507 C C . PHE A 1 203 ? 54.208 -22.209 -3.360 1.00 15.19 308 PHE A C 1
ATOM 1508 O O . PHE A 1 203 ? 54.039 -21.069 -3.786 1.00 18.40 308 PHE A O 1
ATOM 1516 N N . VAL A 1 204 ? 55.376 -22.857 -3.453 1.00 14.07 309 VAL A N 1
ATOM 1517 C CA . VAL A 1 204 ? 56.448 -22.296 -4.264 1.00 15.05 309 VAL A CA 1
ATOM 1518 C C . VAL A 1 204 ? 56.518 -23.112 -5.550 1.00 15.19 309 VAL A C 1
ATOM 1519 O O . VAL A 1 204 ? 56.945 -24.263 -5.560 1.00 15.36 309 VAL A O 1
ATOM 1523 N N . HIS A 1 205 ? 56.110 -22.504 -6.669 1.00 13.55 310 HIS A N 1
ATOM 1524 C CA . HIS A 1 205 ? 55.944 -23.224 -7.943 1.00 12.75 310 HIS A CA 1
ATOM 1525 C C . HIS A 1 205 ? 57.079 -22.853 -8.907 1.00 12.72 310 HIS A C 1
ATOM 1526 O O . HIS A 1 205 ? 57.479 -21.698 -8.975 1.00 13.03 310 HIS A O 1
ATOM 1533 N N . PRO A 1 206 ? 57.622 -23.829 -9.638 1.00 12.76 311 PRO A N 1
ATOM 1534 C CA . PRO A 1 206 ? 58.831 -23.568 -10.415 1.00 14.04 311 PRO A CA 1
ATOM 1535 C C . PRO A 1 206 ? 58.512 -22.715 -11.658 1.00 12.46 311 PRO A C 1
ATOM 1536 O O . PRO A 1 206 ? 59.407 -22.102 -12.208 1.00 14.34 311 PRO A O 1
ATOM 1540 N N . ARG A 1 207 ? 57.247 -22.752 -12.095 1.00 13.32 312 ARG A N 1
ATOM 1541 C CA . ARG A 1 207 ? 56.807 -21.908 -13.215 1.00 13.12 312 ARG A CA 1
ATOM 1542 C C . ARG A 1 207 ? 56.183 -20.643 -12.694 1.00 13.32 312 ARG A C 1
ATOM 1543 O O . ARG A 1 207 ? 56.570 -19.515 -13.148 1.00 14.21 312 ARG A O 1
ATOM 1551 N N . PHE A 1 208 ? 55.240 -20.754 -11.760 1.00 12.60 313 PHE A N 1
ATOM 1552 C CA . PHE A 1 208 ? 54.487 -19.535 -11.367 1.00 12.64 313 PHE A CA 1
ATOM 1553 C C . PHE A 1 208 ? 55.182 -18.706 -10.261 1.00 16.70 313 PHE A C 1
ATOM 1554 O O . PHE A 1 208 ? 54.776 -17.554 -9.986 1.00 17.02 313 PHE A O 1
ATOM 1562 N N . GLY A 1 209 ? 56.205 -19.256 -9.601 1.00 15.44 314 GLY A N 1
ATOM 1563 C CA . GLY A 1 209 ? 56.794 -18.575 -8.470 1.00 14.65 314 GLY A CA 1
ATOM 1564 C C . GLY A 1 209 ? 55.981 -18.771 -7.181 1.00 15.72 314 GLY A C 1
ATOM 1565 O O . GLY A 1 209 ? 55.201 -19.720 -7.065 1.00 15.10 314 GLY A O 1
ATOM 1566 N N . PRO A 1 210 ? 56.068 -17.794 -6.250 1.00 18.50 315 PRO A N 1
ATOM 1567 C CA . PRO A 1 210 ? 55.336 -17.848 -4.989 1.00 19.01 315 PRO A CA 1
ATOM 1568 C C . PRO A 1 210 ? 53.862 -17.557 -5.186 1.00 15.27 315 PRO A C 1
ATOM 1569 O O . PRO A 1 210 ? 53.460 -16.468 -5.652 1.00 17.37 315 PRO A O 1
ATOM 1573 N N . ILE A 1 211 ? 53.049 -18.590 -4.994 1.00 14.04 316 ILE A N 1
ATOM 1574 C CA . ILE A 1 211 ? 51.621 -18.447 -5.163 1.00 14.49 316 ILE A CA 1
ATOM 1575 C C . ILE A 1 211 ? 50.907 -19.183 -3.996 1.00 13.03 316 ILE A C 1
ATOM 1576 O O . ILE A 1 211 ? 51.528 -19.400 -2.955 1.00 14.40 316 ILE A O 1
ATOM 1581 N N . LYS A 1 212 ? 49.612 -19.454 -4.162 1.00 13.25 317 LYS A N 1
ATOM 1582 C CA . LYS A 1 212 ? 48.881 -20.362 -3.231 1.00 15.28 317 LYS A CA 1
ATOM 1583 C C . LYS A 1 212 ? 48.350 -21.554 -3.996 1.00 15.55 317 LYS A C 1
ATOM 1584 O O . LYS A 1 212 ? 48.372 -21.577 -5.242 1.00 15.33 317 LYS A O 1
ATOM 1590 N N . CYS A 1 213 ? 48.200 -22.643 -3.270 1.00 15.13 318 CYS A N 1
ATOM 1591 C CA . CYS A 1 213 ? 47.584 -23.838 -3.839 1.00 13.71 318 CYS A CA 1
ATOM 1592 C C . CYS A 1 213 ? 46.330 -24.217 -3.076 1.00 13.91 318 CYS A C 1
ATOM 1593 O O . CYS A 1 213 ? 45.996 -23.612 -2.046 1.00 13.81 318 CYS A O 1
ATOM 1596 N N . ILE A 1 214 ? 45.580 -25.142 -3.652 1.00 11.90 319 ILE A N 1
ATOM 1597 C CA . ILE A 1 214 ? 44.392 -25.751 -3.013 1.00 14.30 319 ILE A CA 1
ATOM 1598 C C . ILE A 1 214 ? 44.842 -27.123 -2.493 1.00 14.66 319 ILE A C 1
ATOM 1599 O O . ILE A 1 214 ? 45.370 -27.937 -3.281 1.00 15.03 319 ILE A O 1
ATOM 1604 N N . ARG A 1 215 ? 44.708 -27.361 -1.168 1.00 14.20 320 ARG A N 1
ATOM 1605 C CA . ARG A 1 215 ? 45.213 -28.650 -0.563 1.00 12.74 320 ARG A CA 1
ATOM 1606 C C . ARG A 1 215 ? 44.049 -29.277 0.173 1.00 14.99 320 ARG A C 1
ATOM 1607 O O . ARG A 1 215 ? 43.331 -28.568 0.880 1.00 15.71 320 ARG A O 1
ATOM 1615 N N . THR A 1 216 ? 43.831 -30.577 0.026 1.00 15.18 321 THR A N 1
ATOM 1616 C CA . THR A 1 216 ? 42.711 -31.181 0.761 1.00 13.93 321 THR A CA 1
ATOM 1617 C C . THR A 1 216 ? 43.000 -31.180 2.291 1.00 14.30 321 THR A C 1
ATOM 1618 O O . THR A 1 216 ? 44.169 -31.340 2.741 1.00 16.42 321 THR A O 1
ATOM 1622 N N . LEU A 1 217 ? 41.920 -31.090 3.061 1.00 17.54 322 LEU A N 1
ATOM 1623 C CA . LEU A 1 217 ? 42.095 -31.224 4.517 1.00 19.80 322 LEU A CA 1
ATOM 1624 C C . LEU A 1 217 ? 41.562 -32.566 4.983 1.00 22.29 322 LEU A C 1
ATOM 1625 O O . LEU A 1 217 ? 41.855 -32.996 6.098 1.00 20.80 322 LEU A O 1
ATOM 1630 N N . ARG A 1 218 ? 40.962 -33.298 4.047 1.00 20.13 323 ARG A N 1
ATOM 1631 C CA . ARG A 1 218 ? 40.456 -34.642 4.316 1.00 19.74 323 ARG A CA 1
ATOM 1632 C C . ARG A 1 218 ? 40.511 -35.445 3.028 1.00 21.93 323 ARG A C 1
ATOM 1633 O O . ARG A 1 218 ? 40.698 -34.867 1.925 1.00 20.38 323 ARG A O 1
ATOM 1641 N N . ALA A 1 219 ? 40.326 -36.751 3.133 1.00 21.58 324 ALA A N 1
ATOM 1642 C CA . ALA A 1 219 ? 40.183 -37.572 1.931 1.00 20.40 324 ALA A CA 1
ATOM 1643 C C . ALA A 1 219 ? 38.999 -37.090 1.087 1.00 22.47 324 ALA A C 1
ATOM 1644 O O . ALA A 1 219 ? 37.923 -36.711 1.610 1.00 24.97 324 ALA A O 1
ATOM 1646 N N . VAL A 1 220 ? 39.186 -37.101 -0.231 1.00 20.39 325 VAL A N 1
ATOM 1647 C CA . VAL A 1 220 ? 38.113 -36.753 -1.168 1.00 20.52 325 VAL A CA 1
ATOM 1648 C C . VAL A 1 220 ? 37.947 -37.859 -2.199 1.00 22.38 325 VAL A C 1
ATOM 1649 O O . VAL A 1 220 ? 38.902 -38.545 -2.541 1.00 23.68 325 VAL A O 1
ATOM 1653 N N . GLU A 1 221 ? 36.725 -38.009 -2.710 1.00 25.61 326 GLU A N 1
ATOM 1654 C CA . GLU A 1 221 ? 36.453 -39.055 -3.703 1.00 27.77 326 GLU A CA 1
ATOM 1655 C C . GLU A 1 221 ? 36.651 -38.518 -5.093 1.00 24.99 326 GLU A C 1
ATOM 1656 O O . GLU A 1 221 ? 36.637 -37.300 -5.303 1.00 23.83 326 GLU A O 1
ATOM 1662 N N . ALA A 1 222 ? 36.811 -39.414 -6.056 1.00 23.08 327 ALA A N 1
ATOM 1663 C CA . ALA A 1 222 ? 36.715 -38.996 -7.453 1.00 23.23 327 ALA A CA 1
ATOM 1664 C C . ALA A 1 222 ? 35.385 -38.305 -7.758 1.00 25.01 327 ALA A C 1
ATOM 1665 O O . ALA A 1 222 ? 34.342 -38.643 -7.186 1.00 26.51 327 ALA A O 1
ATOM 1667 N N . ASP A 1 223 ? 35.457 -37.247 -8.576 1.00 22.50 328 ASP A N 1
ATOM 1668 C CA . ASP A 1 223 ? 34.298 -36.426 -8.940 1.00 26.07 328 ASP A CA 1
ATOM 1669 C C . ASP A 1 223 ? 33.635 -35.648 -7.814 1.00 22.40 328 ASP A C 1
ATOM 1670 O O . ASP A 1 223 ? 32.575 -35.073 -8.008 1.00 28.94 328 ASP A O 1
ATOM 1675 N N . GLU A 1 224 ? 34.336 -35.471 -6.692 1.00 22.84 329 GLU A N 1
ATOM 1676 C CA . GLU A 1 224 ? 33.830 -34.628 -5.634 1.00 21.15 329 GLU A CA 1
ATOM 1677 C C . GLU A 1 224 ? 34.202 -33.167 -5.934 1.00 21.05 329 GLU A C 1
ATOM 1678 O O . GLU A 1 224 ? 35.367 -32.860 -6.295 1.00 19.00 329 GLU A O 1
ATOM 1684 N N . GLU A 1 225 ? 33.284 -32.263 -5.675 1.00 20.86 330 GLU A N 1
ATOM 1685 C CA . GLU A 1 225 ? 33.591 -30.851 -5.836 1.00 20.53 330 GLU A CA 1
ATOM 1686 C C . GLU A 1 225 ? 34.534 -30.408 -4.719 1.00 20.28 330 GLU A C 1
ATOM 1687 O O . GLU A 1 225 ? 34.340 -30.761 -3.535 1.00 21.52 330 GLU A O 1
ATOM 1693 N N . LEU A 1 226 ? 35.545 -29.622 -5.094 1.00 17.25 331 LEU A N 1
ATOM 1694 C CA . LEU A 1 226 ? 36.509 -29.125 -4.111 1.00 15.84 331 LEU A CA 1
ATOM 1695 C C . LEU A 1 226 ? 36.081 -27.722 -3.726 1.00 18.33 331 LEU A C 1
ATOM 1696 O O . LEU A 1 226 ? 35.881 -26.832 -4.603 1.00 18.91 331 LEU A O 1
ATOM 1701 N N . THR A 1 227 ? 36.005 -27.463 -2.412 1.00 17.20 332 THR A N 1
ATOM 1702 C CA . THR A 1 227 ? 35.602 -26.139 -1.923 1.00 16.50 332 THR A CA 1
ATOM 1703 C C . THR A 1 227 ? 36.542 -25.675 -0.838 1.00 17.28 332 THR A C 1
ATOM 1704 O O . THR A 1 227 ? 37.245 -26.513 -0.230 1.00 17.33 332 THR A O 1
ATOM 1708 N N . VAL A 1 228 ? 36.652 -24.342 -0.682 1.00 15.79 333 VAL A N 1
ATOM 1709 C CA . VAL A 1 228 ? 37.575 -23.730 0.271 1.00 16.12 333 VAL A CA 1
ATOM 1710 C C . VAL A 1 228 ? 36.781 -22.627 0.977 1.00 19.49 333 VAL A C 1
ATOM 1711 O O . VAL A 1 228 ? 35.857 -22.072 0.411 1.00 19.17 333 VAL A O 1
ATOM 1715 N N . ALA A 1 229 ? 37.143 -22.307 2.204 1.00 20.23 334 ALA A N 1
ATOM 1716 C CA . ALA A 1 229 ? 36.542 -21.134 2.841 1.00 21.34 334 ALA A CA 1
ATOM 1717 C C . ALA A 1 229 ? 37.284 -19.868 2.375 1.00 19.50 334 ALA A C 1
ATOM 1718 O O . ALA A 1 229 ? 38.495 -19.742 2.541 1.00 21.39 334 ALA A O 1
ATOM 1720 N N . TYR A 1 230 ? 36.562 -18.945 1.767 1.00 19.48 335 TYR A N 1
ATOM 1721 C CA . TYR A 1 230 ? 37.198 -17.751 1.262 1.00 19.94 335 TYR A CA 1
ATOM 1722 C C . TYR A 1 230 ? 37.706 -16.840 2.365 1.00 21.17 335 TYR A C 1
ATOM 1723 O O . TYR A 1 230 ? 38.571 -16.016 2.138 1.00 21.91 335 TYR A O 1
ATOM 1732 N N . GLY A 1 231 ? 37.112 -16.923 3.565 1.00 21.62 336 GLY A N 1
ATOM 1733 C CA . GLY A 1 231 ? 37.713 -16.246 4.692 1.00 21.07 336 GLY A CA 1
ATOM 1734 C C . GLY A 1 231 ? 37.676 -14.716 4.607 1.00 18.91 336 GLY A C 1
ATOM 1735 O O . GLY A 1 231 ? 38.649 -14.063 4.940 1.00 22.66 336 GLY A O 1
ATOM 1736 N N . TYR A 1 232 ? 36.529 -14.160 4.252 1.00 22.95 337 TYR A N 1
ATOM 1737 C CA . TYR A 1 232 ? 36.391 -12.706 4.231 1.00 22.74 337 TYR A CA 1
ATOM 1738 C C . TYR A 1 232 ? 36.188 -12.227 5.680 1.00 29.75 337 TYR A C 1
ATOM 1739 O O . TYR A 1 232 ? 35.842 -13.034 6.563 1.00 30.11 337 TYR A O 1
ATOM 1748 N N . ASP A 1 233 ? 36.418 -10.934 5.907 1.00 28.52 338 ASP A N 1
ATOM 1749 C CA . ASP A 1 233 ? 36.335 -10.337 7.257 1.00 30.97 338 ASP A CA 1
ATOM 1750 C C . ASP A 1 233 ? 34.868 -10.132 7.626 1.00 31.03 338 ASP A C 1
ATOM 1751 O O . ASP A 1 233 ? 34.145 -9.418 6.938 1.00 32.59 338 ASP A O 1
ATOM 1756 N N . HIS A 1 234 ? 34.422 -10.830 8.678 1.00 30.77 339 HIS A N 1
ATOM 1757 C CA . HIS A 1 234 ? 33.019 -10.852 9.058 1.00 36.74 339 HIS A CA 1
ATOM 1758 C C . HIS A 1 234 ? 32.696 -9.713 9.991 1.00 34.62 339 HIS A C 1
ATOM 1759 O O . HIS A 1 234 ? 31.522 -9.395 10.193 1.00 40.01 339 HIS A O 1
ATOM 1766 N N . SER A 1 235 ? 33.725 -9.043 10.495 1.00 40.78 340 SER A N 1
ATOM 1767 C CA . SER A 1 235 ? 33.524 -7.865 11.361 1.00 44.76 340 SER A CA 1
ATOM 1768 C C . SER A 1 235 ? 34.652 -6.837 11.168 1.00 42.75 340 SER A C 1
ATOM 1769 O O . SER A 1 235 ? 35.500 -6.664 12.047 1.00 48.49 340 SER A O 1
ATOM 1771 N N . PRO A 1 236 ? 34.689 -6.187 9.987 1.00 41.63 341 PRO A N 1
ATOM 1772 C CA . PRO A 1 236 ? 35.803 -5.300 9.600 1.00 48.03 341 PRO A CA 1
ATOM 1773 C C . PRO A 1 236 ? 35.947 -4.094 10.527 1.00 54.38 341 PRO A C 1
ATOM 1774 O O . PRO A 1 236 ? 34.968 -3.394 10.762 1.00 54.52 341 PRO A O 1
ATOM 1778 N N . GLY A 1 241 ? 28.420 -4.838 9.076 1.00 57.29 346 GLY A N 1
ATOM 1779 C CA . GLY A 1 241 ? 28.444 -6.244 8.668 1.00 52.83 346 GLY A CA 1
ATOM 1780 C C . GLY A 1 241 ? 29.770 -6.671 8.045 1.00 54.59 346 GLY A C 1
ATOM 1781 O O . GLY A 1 241 ? 30.785 -5.957 8.153 1.00 42.03 346 GLY A O 1
ATOM 1782 N N . PRO A 1 242 ? 29.780 -7.855 7.403 1.00 50.43 347 PRO A N 1
ATOM 1783 C CA . PRO A 1 242 ? 30.973 -8.395 6.729 1.00 40.81 347 PRO A CA 1
ATOM 1784 C C . PRO A 1 242 ? 31.415 -7.513 5.550 1.00 39.12 347 PRO A C 1
ATOM 1785 O O . PRO A 1 242 ? 30.576 -6.892 4.904 1.00 40.31 347 PRO A O 1
ATOM 1789 N N . GLU A 1 243 ? 32.720 -7.463 5.285 1.00 33.52 348 GLU A N 1
ATOM 1790 C CA . GLU A 1 243 ? 33.231 -6.914 4.029 1.00 32.29 348 GLU A CA 1
ATOM 1791 C C . GLU A 1 243 ? 33.347 -8.074 3.037 1.00 28.47 348 GLU A C 1
ATOM 1792 O O . GLU A 1 243 ? 34.311 -8.842 3.081 1.00 29.07 348 GLU A O 1
ATOM 1798 N N . ALA A 1 244 ? 32.324 -8.237 2.224 1.00 26.89 349 ALA A N 1
ATOM 1799 C CA . ALA A 1 244 ? 32.138 -9.465 1.442 1.00 29.27 349 ALA A CA 1
ATOM 1800 C C . ALA A 1 244 ? 31.068 -9.221 0.397 1.00 33.96 349 ALA A C 1
ATOM 1801 O O . ALA A 1 244 ? 30.227 -8.323 0.566 1.00 33.37 349 ALA A O 1
ATOM 1803 N N . PRO A 1 245 ? 31.111 -9.976 -0.720 1.00 30.29 350 PRO A N 1
ATOM 1804 C CA . PRO A 1 245 ? 30.083 -9.879 -1.755 1.00 30.45 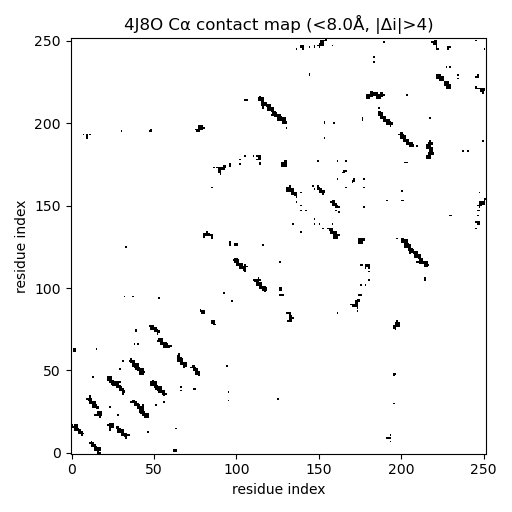350 PRO A CA 1
ATOM 1805 C C . PRO A 1 245 ? 28.738 -10.373 -1.238 1.00 31.43 350 PRO A C 1
ATOM 1806 O O . PRO A 1 245 ? 28.688 -11.153 -0.272 1.00 31.94 350 PRO A O 1
ATOM 1810 N N . GLU A 1 246 ? 27.652 -9.863 -1.811 1.00 38.58 351 GLU A N 1
ATOM 1811 C CA . GLU A 1 246 ? 26.335 -10.126 -1.250 1.00 38.73 351 GLU A CA 1
ATOM 1812 C C . GLU A 1 246 ? 26.075 -11.635 -1.109 1.00 36.00 351 GLU A C 1
ATOM 1813 O O . GLU A 1 246 ? 25.723 -12.098 -0.031 1.00 35.50 351 GLU A O 1
ATOM 1815 N N . TRP A 1 247 ? 26.416 -12.416 -2.139 1.00 34.80 352 TRP A N 1
ATOM 1816 C CA . TRP A 1 247 ? 26.201 -13.869 -2.085 1.00 33.24 352 TRP A CA 1
ATOM 1817 C C . TRP A 1 247 ? 26.826 -14.553 -0.883 1.00 34.24 352 TRP A C 1
ATOM 1818 O O . TRP A 1 247 ? 26.264 -15.514 -0.338 1.00 36.23 352 TRP A O 1
ATOM 1829 N N . TYR A 1 248 ? 28.007 -14.080 -0.468 1.00 29.00 353 TYR A N 1
ATOM 1830 C CA . TYR A 1 248 ? 28.696 -14.610 0.705 1.00 28.86 353 TYR A CA 1
ATOM 1831 C C . TYR A 1 248 ? 27.948 -14.204 1.993 1.00 33.74 353 TYR A C 1
ATOM 1832 O O . TYR A 1 248 ? 27.876 -14.974 2.954 1.00 31.65 353 TYR A O 1
ATOM 1841 N N . GLN A 1 249 ? 27.487 -12.961 2.027 1.00 35.38 354 GLN A N 1
ATOM 1842 C CA . GLN A 1 249 ? 26.688 -12.490 3.171 1.00 37.76 354 GLN A CA 1
ATOM 1843 C C . GLN A 1 249 ? 25.411 -13.311 3.389 1.00 37.27 354 GLN A C 1
ATOM 1844 O O . GLN A 1 249 ? 25.114 -13.710 4.522 1.00 44.10 354 GLN A O 1
ATOM 1850 N N . VAL A 1 250 ? 24.707 -13.634 2.316 1.00 36.46 355 VAL A N 1
ATOM 1851 C CA . VAL A 1 250 ? 23.588 -14.570 2.425 1.00 39.47 355 VAL A CA 1
ATOM 1852 C C . VAL A 1 250 ? 24.026 -15.911 3.047 1.00 45.91 355 VAL A C 1
ATOM 1853 O O . VAL A 1 250 ? 23.427 -16.392 4.007 1.00 39.45 355 VAL A O 1
ATOM 1857 N N . GLU A 1 251 ? 25.097 -16.506 2.528 1.00 37.99 356 GLU A N 1
ATOM 1858 C CA . GLU A 1 251 ? 25.491 -17.822 3.000 1.00 36.37 356 GLU A CA 1
ATOM 1859 C C . GLU A 1 251 ? 25.993 -17.775 4.459 1.00 36.44 356 GLU A C 1
ATOM 1860 O O . GLU A 1 251 ? 25.817 -18.737 5.188 1.00 43.22 356 GLU A O 1
ATOM 1862 N N . LEU A 1 252 ? 26.592 -16.647 4.889 1.00 31.62 357 LEU A N 1
ATOM 1863 C CA . LEU A 1 252 ? 27.172 -16.555 6.234 1.00 34.06 357 LEU A CA 1
ATOM 1864 C C . LEU A 1 252 ? 26.048 -16.573 7.281 1.00 37.88 357 LEU A C 1
ATOM 1865 O O . LEU A 1 252 ? 26.171 -17.216 8.330 1.00 37.23 357 LEU A O 1
ATOM 1870 N N . LYS A 1 253 ? 24.979 -15.842 6.982 1.00 38.12 358 LYS A N 1
ATOM 1871 C CA . LYS A 1 253 ? 23.771 -15.862 7.807 0.20 35.21 358 LYS A CA 1
ATOM 1872 C C . LYS A 1 253 ? 23.206 -17.274 7.966 1.00 43.55 358 LYS A C 1
ATOM 1873 O O . LYS A 1 253 ? 22.987 -17.742 9.091 1.00 42.35 358 LYS A O 1
ATOM 1879 N N . ALA A 1 254 ? 23.039 -17.980 6.850 1.00 41.05 359 ALA A N 1
ATOM 1880 C CA . ALA A 1 254 ? 22.585 -19.383 6.876 1.00 39.37 359 ALA A CA 1
ATOM 1881 C C . ALA A 1 254 ? 23.493 -20.320 7.690 1.00 43.87 359 ALA A C 1
ATOM 1882 O O . ALA A 1 254 ? 23.011 -21.143 8.472 1.00 43.28 359 ALA A O 1
ATOM 1884 N N . PHE A 1 255 ? 24.805 -20.165 7.535 1.00 37.16 360 PHE A N 1
ATOM 1885 C CA . PHE A 1 255 ? 25.761 -20.986 8.258 1.00 40.20 360 PHE A CA 1
ATOM 1886 C C . PHE A 1 255 ? 25.661 -20.744 9.780 1.00 42.36 360 PHE A C 1
ATOM 1887 O O . PHE A 1 255 ? 25.550 -21.697 10.556 1.00 43.18 360 PHE A O 1
ATOM 1895 N N . GLN A 1 256 ? 25.686 -19.474 10.202 1.00 46.37 361 GLN A N 1
ATOM 1896 C CA . GLN A 1 256 ? 25.569 -19.129 11.630 1.00 42.55 361 GLN A CA 1
ATOM 1897 C C . GLN A 1 256 ? 24.264 -19.679 12.225 1.00 44.43 361 GLN A C 1
ATOM 1898 O O . GLN A 1 256 ? 24.251 -20.211 13.349 1.00 43.59 361 GLN A O 1
ATOM 1904 N N . ALA A 1 257 ? 23.195 -19.616 11.433 1.00 38.41 362 ALA A N 1
ATOM 1905 C CA . ALA A 1 257 ? 21.896 -20.162 11.824 1.00 41.02 362 ALA A CA 1
ATOM 1906 C C . ALA A 1 257 ? 21.964 -21.659 12.099 1.00 51.62 362 ALA A C 1
ATOM 1907 O O . ALA A 1 257 ? 21.494 -22.115 13.139 1.00 49.27 362 ALA A O 1
ATOM 1909 N N . THR A 1 258 ? 22.575 -22.424 11.188 1.00 53.07 363 THR A N 1
ATOM 1910 C CA . THR A 1 258 ? 22.778 -23.860 11.428 1.00 42.07 363 THR A CA 1
ATOM 1911 C C . THR A 1 258 ? 23.562 -24.143 12.712 1.00 41.89 363 THR A C 1
ATOM 1912 O O . THR A 1 258 ? 23.410 -25.208 13.291 1.00 44.38 363 THR A O 1
ATOM 1916 N N . GLN A 1 259 ? 24.386 -23.191 13.162 1.00 42.41 364 GLN A N 1
ATOM 1917 C CA . GLN A 1 259 ? 25.227 -23.389 14.354 1.00 46.35 364 GLN A CA 1
ATOM 1918 C C . GLN A 1 259 ? 24.417 -23.290 15.655 1.00 50.89 364 GLN A C 1
ATOM 1919 O O . GLN A 1 259 ? 23.430 -22.546 15.730 1.00 45.19 364 GLN A O 1
ATOM 1921 N N . SER B 2 2 ? 41.432 -6.206 2.417 1.00 49.58 186 SER B N 1
ATOM 1922 C CA . SER B 2 2 ? 40.235 -6.994 2.796 1.00 37.96 186 SER B CA 1
ATOM 1923 C C . SER B 2 2 ? 39.224 -7.339 1.706 1.00 28.41 186 SER B C 1
ATOM 1924 O O . SER B 2 2 ? 38.372 -8.189 1.941 1.00 29.94 186 SER B O 1
ATOM 1927 N N . LYS B 2 3 ? 39.362 -6.817 0.467 1.00 22.83 187 LYS B N 1
ATOM 1928 C CA . LYS B 2 3 ? 38.465 -7.291 -0.569 1.00 20.82 187 LYS B CA 1
ATOM 1929 C C . LYS B 2 3 ? 39.097 -8.435 -1.348 1.00 23.24 187 LYS B C 1
ATOM 1930 O O . LYS B 2 3 ? 39.095 -8.456 -2.579 1.00 23.66 187 LYS B O 1
ATOM 1936 N N . SER B 2 4 ? 39.700 -9.351 -0.608 1.00 21.82 188 SER B N 1
ATOM 1937 C CA . SER B 2 4 ? 40.332 -10.517 -1.218 1.00 19.27 188 SER B CA 1
ATOM 1938 C C . SER B 2 4 ? 40.187 -11.665 -0.238 1.00 20.74 188 SER B C 1
ATOM 1939 O O . SER B 2 4 ? 40.038 -11.453 0.967 1.00 20.89 188 SER B O 1
ATOM 1942 N N . ALA B 2 5 ? 40.224 -12.872 -0.757 1.00 17.84 189 ALA B N 1
ATOM 1943 C CA . ALA B 2 5 ? 40.135 -14.065 0.076 1.00 17.91 189 ALA B CA 1
ATOM 1944 C C . ALA B 2 5 ? 41.408 -14.357 0.863 1.00 17.48 189 ALA B C 1
ATOM 1945 O O . ALA B 2 5 ? 42.520 -14.081 0.429 1.00 18.96 189 ALA B O 1
ATOM 1947 N N . ASP B 2 6 ? 41.237 -14.963 2.045 1.00 18.18 190 ASP B N 1
ATOM 1948 C CA . ASP B 2 6 ? 42.329 -15.668 2.735 1.00 18.27 190 ASP B CA 1
ATOM 1949 C C . ASP B 2 6 ? 43.381 -14.740 3.247 1.00 18.74 190 ASP B C 1
ATOM 1950 O O . ASP B 2 6 ? 44.530 -15.122 3.348 1.00 24.10 190 ASP B O 1
ATOM 1955 N N . ARG B 2 7 ? 42.999 -13.526 3.656 1.00 19.83 191 ARG B N 1
ATOM 1956 C CA . ARG B 2 7 ? 43.963 -12.661 4.327 1.00 23.06 191 ARG B CA 1
ATOM 1957 C C . ARG B 2 7 ? 44.290 -13.206 5.751 1.00 29.18 191 ARG B C 1
ATOM 1958 O O . ARG B 2 7 ? 43.393 -13.700 6.430 1.00 30.12 191 ARG B O 1
ATOM 1966 N N . LYS B 2 8 ? 45.588 -13.301 6.046 1.00 27.54 192 LYS B N 1
ATOM 1967 C CA . LYS B 2 8 ? 46.155 -13.513 7.404 1.00 38.02 192 LYS B CA 1
ATOM 1968 C C . LYS B 2 8 ? 45.352 -12.803 8.491 1.00 50.18 192 LYS B C 1
ATOM 1969 O O . LYS B 2 8 ? 45.355 -13.232 9.649 1.00 57.36 192 LYS B O 1
#

B-factor: mean 24.5, std 10.47, range [9.63, 86.54]

Sequence (252 aa):
HGVCCWIYYPDGGSLVGEVNEDGEMTGEKIAYVY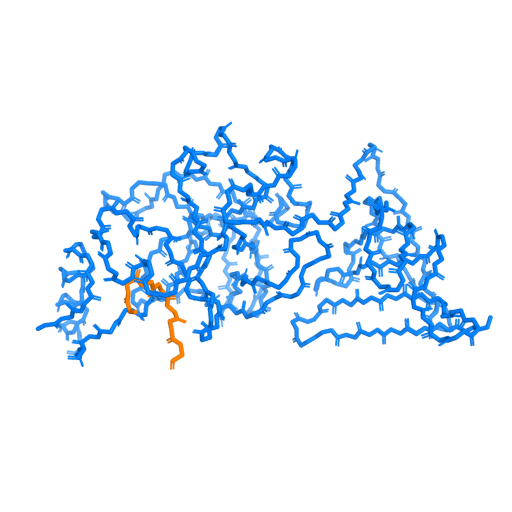PDERTALYGKFIDGEMIEGKLATLMSTTEEGRRPHFELMPGNSVYHFDKSTSSCISTNALLPDPYESSERVYVAESLISSAGEGLFSSKVAVGPNNTVMSFYNGVRITHQEVDSRDWALNGNTLSLDEETVIIDVPEPYNHVVSKYCASLGHKANHSFTPNCIYDMFVHPRFGPIKCIRTLRAVEADEELTVAYGYDHSPGPEAPEWYQVELKAFQATQSKSADRK

Foldseek 3Di:
DDKDWAADPLQKIKMGDADPVRFQADFFIWIGDNVNFWIFTTGAGRLAFDWTATWTFDDDDNRRTDTDGDDDRDIAGAFAAAQPRQGPCQLRADPQLVQFKDKDADPDPPQGIFIFTQAWDFAFAFRWFQTAHKDAPVVQVPDDVVQVLQWADQDNGIIGGQGPPSVDSVRGRRTCQSRHEADPDFQWEWDWDADSHHGIGITTGGRGIDHHGGTGHYHRDFAVDCCTPDDVVVVVVVVVVVVVD/DPDPDDD

Organism: Homo sapiens (NCBI:txid9606)